Protein AF-A0A956AYY3-F1 (afdb_monomer_lite)

pLDDT: mean 85.85, std 12.51, range [37.94, 98.75]

Secondary structure (DSSP, 8-state):
-B---SSS---B-PPEESSGGGGGGG-TT-EEEESSSS-EEEEPPPSSGGGS-TTEEEETTEEEE--B-SSGGGS-TTEEEEEETTEEEEEE-PPPPSS--PPTTS-S-SSTTT--B--SB-PPEEEEEE-T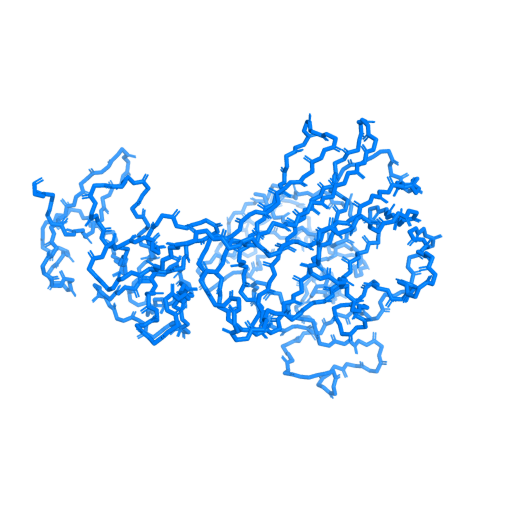T-EEEEEEEE-GGGTTPEEEEEEEE-TT-EEEEEEEETT--EEEEE--TT-SEEEEEESSPPSEEEEEEEEEEESSTTPPEEEEEEEEEE--S----TTT-GGGG-SS---EE-TTT--EE----TT-BPTT-B-SSGGGB-TT--EEE---STTTPPPEEE-B-SSGGGGGGSTT-EEEE-SS-EEEEPPP-

Foldseek 3Di:
DDPFALDPDDPPPWDWDPWQVVQVVVDPLWTWADPDPPTTTIAFFDDAQSSGYQQFTHDPRDTHGQDADPFQVVHDPQWTWDQDPSHTGTGGPDDADPWFAADPPQGPQQDQVSAAEDDQAFDKDFDTKAFSNGKGKHKYWDALVLAQWKKKKKKAWDFQWWKKKWKAFPVRDTAWIFGDRGDRMTITMHGRAHTHMMMMIIHTPDHPHPDIITMMITIHTHHPVAAADQPNQPQLPTVLRQRDADHVRSGGHADPLCQPQEAQGAHSWQRNHHPVFPTFARDPDPLPFGTGRWHWDPFQVRLPRHPQFGFADDVPTTITGHDRD

Radius of gyration: 21.76 Å; chains: 1; bounding box: 52×59×50 Å

Sequence (325 aa):
CYTGGAGGHDNVCTVQCQGDADCAGLGMGATCVPVTRRTAVCFPACQSDDDCSAFRTCRANTCELRGECAADGDCAPTERCESTQFGQYCVLDGDTPACGADPAPYTENDRRGDAPVVPTDGVEIAGLQTCDEDRDYFRFEVPAEAAAFTLEVAARFREGVDIDVYVYDATGALVAAATSPDQTTEVATARYIAPGAYTVFVDQFSSDRLEDTAYTLSVGLVDNDDACTAEGNQCGSTEPLRALCDAETGACRAIDGQGQVPLGGRCDSDNDCVPEAAVCWVFEGGAGGQNICTVPCQGEGDCAAVPGTVCTPFQGFAACLPPRN

Structure (mmCIF, N/CA/C/O backbone):
data_AF-A0A956AYY3-F1
#
_entry.id   AF-A0A956AYY3-F1
#
loop_
_atom_site.group_PDB
_atom_site.id
_atom_site.type_symbol
_atom_site.label_atom_id
_atom_site.label_alt_id
_atom_site.label_comp_id
_atom_site.label_asym_id
_atom_site.label_entity_id
_atom_site.label_seq_id
_atom_site.pdbx_PDB_ins_code
_atom_site.Cartn_x
_atom_site.Cartn_y
_atom_site.Cartn_z
_atom_site.occupancy
_atom_site.B_iso_or_equiv
_atom_site.auth_seq_id
_atom_site.auth_comp_id
_atom_site.auth_asym_id
_atom_site.auth_atom_id
_atom_site.pdbx_PDB_model_num
ATOM 1 N N . CYS A 1 1 ? -11.982 -13.793 -5.250 1.00 49.75 1 CYS A N 1
ATOM 2 C CA . CYS A 1 1 ? -11.163 -14.690 -6.084 1.00 49.75 1 CYS A CA 1
ATOM 3 C C . CYS A 1 1 ? -9.786 -14.749 -5.441 1.00 49.75 1 CYS A C 1
ATOM 5 O O . CYS A 1 1 ? -9.412 -13.785 -4.786 1.00 49.75 1 CYS A O 1
ATOM 7 N N . TYR A 1 2 ? -9.123 -15.898 -5.478 1.00 50.97 2 TYR A N 1
ATOM 8 C CA . TYR A 1 2 ? -7.803 -16.071 -4.887 1.00 50.97 2 TYR A CA 1
ATOM 9 C C . TYR A 1 2 ? -6.746 -15.562 -5.869 1.00 50.97 2 TYR A C 1
ATOM 11 O O . TYR A 1 2 ? -6.723 -16.021 -7.007 1.00 50.97 2 TYR A O 1
ATOM 19 N N . THR A 1 3 ? -5.901 -14.632 -5.428 1.00 50.91 3 THR A N 1
ATOM 20 C CA . THR A 1 3 ? -4.720 -14.158 -6.157 1.00 50.91 3 THR A CA 1
ATOM 21 C C . THR A 1 3 ? -3.603 -15.195 -6.002 1.00 50.91 3 THR A C 1
ATOM 23 O O . THR A 1 3 ? -2.844 -15.198 -5.029 1.00 50.91 3 THR A O 1
ATOM 26 N N . GLY A 1 4 ? -3.547 -16.156 -6.922 1.00 39.56 4 GLY A N 1
ATOM 27 C CA . GLY A 1 4 ? -2.487 -17.157 -6.960 1.00 39.56 4 GLY A CA 1
ATOM 28 C C . GLY A 1 4 ? -1.269 -16.649 -7.712 1.00 39.56 4 GLY A C 1
ATOM 29 O O . GLY A 1 4 ? -1.254 -16.707 -8.927 1.00 39.56 4 GLY A O 1
ATOM 30 N N . GLY A 1 5 ? -0.248 -16.210 -6.972 1.00 39.47 5 GLY A N 1
ATOM 31 C CA . GLY A 1 5 ? 1.127 -16.087 -7.470 1.00 39.47 5 GLY A CA 1
ATOM 32 C C . GLY A 1 5 ? 1.422 -14.880 -8.360 1.00 39.47 5 GLY A C 1
ATOM 33 O O . GLY A 1 5 ? 0.608 -14.443 -9.162 1.00 39.47 5 GLY A O 1
ATOM 34 N N . ALA A 1 6 ? 2.631 -14.347 -8.196 1.00 43.12 6 ALA A N 1
ATOM 35 C CA . ALA A 1 6 ? 3.178 -13.217 -8.941 1.00 43.12 6 ALA A CA 1
ATOM 36 C C . ALA A 1 6 ? 3.660 -13.635 -10.342 1.00 43.12 6 ALA A C 1
ATOM 38 O O . ALA A 1 6 ? 4.826 -13.491 -10.686 1.00 43.12 6 ALA A O 1
ATOM 39 N N . GLY A 1 7 ? 2.756 -14.239 -11.105 1.00 39.31 7 GLY A N 1
ATOM 40 C CA . GLY A 1 7 ? 3.029 -14.788 -12.424 1.00 39.31 7 GLY A CA 1
ATOM 41 C C . GLY A 1 7 ? 1.730 -15.117 -13.144 1.00 39.31 7 GLY A C 1
ATOM 42 O O . GLY A 1 7 ? 1.418 -16.280 -13.361 1.00 39.31 7 GLY A O 1
ATOM 43 N N . GLY A 1 8 ? 0.934 -14.092 -13.455 1.00 37.94 8 GLY A N 1
ATOM 44 C CA . GLY A 1 8 ? 0.041 -14.062 -14.622 1.00 37.94 8 GLY A CA 1
ATOM 45 C C . GLY A 1 8 ? -1.014 -15.162 -14.835 1.00 37.94 8 GLY A C 1
ATOM 46 O O . GLY A 1 8 ? -1.623 -15.184 -15.914 1.00 37.94 8 GLY A O 1
ATOM 47 N N . HIS A 1 9 ? -1.288 -16.049 -13.880 1.00 39.09 9 HIS A N 1
ATOM 48 C CA . HIS A 1 9 ? -2.278 -17.112 -14.049 1.00 39.09 9 HIS A CA 1
ATOM 49 C C . HIS A 1 9 ? -3.413 -16.992 -13.042 1.00 39.09 9 HIS A C 1
ATOM 51 O O . HIS A 1 9 ? -3.385 -17.551 -11.956 1.00 39.09 9 HIS A O 1
ATOM 57 N N . ASP A 1 10 ? -4.424 -16.256 -13.507 1.00 46.97 10 ASP A N 1
ATOM 58 C CA . ASP A 1 10 ? -5.809 -16.224 -13.069 1.00 46.97 10 ASP A CA 1
ATOM 59 C C . ASP A 1 10 ? -6.022 -16.049 -11.566 1.00 46.97 10 ASP A C 1
ATOM 61 O O . ASP A 1 10 ? -5.807 -16.936 -10.745 1.00 46.97 10 ASP A O 1
ATOM 65 N N . ASN A 1 11 ? -6.629 -14.919 -11.213 1.00 51.38 11 ASN A N 1
ATOM 66 C CA . ASN A 1 11 ? -7.445 -14.846 -10.015 1.00 51.38 11 ASN A CA 1
ATOM 67 C C . ASN A 1 11 ? -8.459 -15.997 -10.036 1.00 51.38 11 ASN A C 1
ATOM 69 O O . ASN A 1 11 ? -9.544 -15.871 -10.609 1.00 51.38 11 ASN A O 1
ATOM 73 N N . VAL A 1 12 ? -8.128 -17.133 -9.422 1.00 56.34 12 VAL A N 1
ATOM 74 C CA . VAL A 1 12 ? -9.007 -18.292 -9.436 1.00 56.34 12 VAL A CA 1
ATOM 75 C C . VAL A 1 12 ? -10.156 -17.946 -8.516 1.00 56.34 12 VAL A C 1
ATOM 77 O O . VAL A 1 12 ? -10.023 -17.842 -7.292 1.00 56.34 12 VAL A O 1
ATOM 80 N N . CYS A 1 13 ? -11.326 -17.719 -9.098 1.00 68.62 13 CYS A N 1
ATOM 81 C CA . CYS A 1 13 ? -12.544 -17.626 -8.321 1.00 68.62 13 CYS A CA 1
ATOM 82 C C . CYS A 1 13 ? -12.849 -19.021 -7.776 1.00 68.62 13 CYS A C 1
ATOM 84 O O . CYS A 1 13 ? -13.453 -19.865 -8.429 1.00 68.62 13 CYS A O 1
ATOM 86 N N . THR A 1 14 ? -12.339 -19.260 -6.576 1.00 80.81 14 THR A N 1
ATOM 87 C CA . THR A 1 14 ? -12.482 -20.508 -5.848 1.00 80.81 14 THR A CA 1
ATOM 88 C C . THR A 1 14 ? -13.606 -20.416 -4.816 1.00 80.81 14 THR A C 1
ATOM 90 O O . THR A 1 14 ? -14.109 -19.335 -4.499 1.00 80.81 14 THR A O 1
ATOM 93 N N . VAL A 1 15 ? -14.025 -21.572 -4.312 1.00 84.62 15 VAL A N 1
ATOM 94 C CA . VAL A 1 15 ? -15.036 -21.712 -3.271 1.00 84.62 15 VAL A CA 1
ATOM 95 C C . VAL A 1 15 ? -14.379 -21.725 -1.894 1.00 84.62 15 VAL A C 1
ATOM 97 O O . VAL A 1 15 ? -13.320 -22.322 -1.692 1.00 84.62 15 VAL A O 1
ATOM 100 N N . GLN A 1 16 ? -15.023 -21.061 -0.935 1.00 89.38 16 GLN A N 1
ATOM 101 C CA . GLN A 1 16 ? -14.692 -21.228 0.475 1.00 89.38 16 GLN A CA 1
ATOM 102 C C . GLN A 1 16 ? -15.013 -22.667 0.892 1.00 89.38 16 GLN A C 1
ATOM 104 O O . GLN A 1 16 ? -16.033 -23.219 0.479 1.00 89.38 16 GLN A O 1
ATOM 109 N N . CYS A 1 17 ? -14.161 -23.258 1.720 1.00 93.25 17 CYS A N 1
ATOM 110 C CA . CYS A 1 17 ? -14.288 -24.647 2.143 1.00 93.25 17 CYS A CA 1
ATOM 111 C C . CYS A 1 17 ? -14.077 -24.799 3.649 1.00 93.25 17 CYS A C 1
ATOM 113 O O . CYS A 1 17 ? -13.455 -23.959 4.303 1.00 93.25 17 CYS A O 1
ATOM 115 N N . GLN A 1 18 ? -14.617 -25.882 4.199 1.00 94.00 18 GLN A N 1
ATOM 116 C CA . GLN A 1 18 ? -14.345 -26.360 5.554 1.00 94.00 18 GLN A CA 1
ATOM 117 C C . GLN A 1 18 ? -13.511 -27.649 5.539 1.00 94.00 18 GLN A C 1
ATOM 119 O O . GLN A 1 18 ? -12.894 -27.989 6.548 1.00 94.00 18 GLN A O 1
ATOM 124 N N . GLY A 1 19 ? -13.463 -28.349 4.403 1.00 93.50 19 GLY A N 1
ATOM 125 C CA . GLY A 1 19 ? -12.550 -29.461 4.154 1.00 93.50 19 GLY A CA 1
ATOM 126 C C . GLY A 1 19 ? -12.503 -29.863 2.678 1.00 93.50 19 GLY A C 1
ATOM 127 O O . GLY A 1 19 ? -13.274 -29.365 1.862 1.00 93.50 19 GLY A O 1
ATOM 128 N N . ASP A 1 20 ? -11.607 -30.791 2.332 1.00 92.75 20 ASP A N 1
ATOM 129 C CA . ASP A 1 20 ? -11.319 -31.185 0.937 1.00 92.75 20 ASP A CA 1
ATOM 130 C C . ASP A 1 20 ? -12.547 -31.677 0.155 1.00 92.75 20 ASP A C 1
ATOM 132 O O . ASP A 1 20 ? -12.612 -31.549 -1.065 1.00 92.75 20 ASP A O 1
ATOM 136 N N . ALA A 1 21 ? -13.552 -32.225 0.846 1.00 93.81 21 ALA A N 1
ATOM 137 C CA . ALA A 1 21 ? -14.787 -32.684 0.213 1.00 93.81 21 ALA A CA 1
ATOM 138 C C . ALA A 1 21 ? -15.553 -31.545 -0.485 1.00 93.81 21 ALA A C 1
ATOM 140 O O . ALA A 1 21 ? -16.182 -31.781 -1.519 1.00 93.81 21 ALA A O 1
ATOM 141 N N . ASP A 1 22 ? -15.453 -30.319 0.034 1.00 95.31 22 ASP A N 1
ATOM 142 C CA . ASP A 1 22 ? -16.074 -29.132 -0.562 1.00 95.31 22 ASP A CA 1
ATOM 143 C C . ASP A 1 22 ? -15.394 -28.746 -1.890 1.00 95.31 22 ASP A C 1
ATOM 145 O O . ASP A 1 22 ? -15.984 -28.057 -2.723 1.00 95.31 22 ASP A O 1
ATOM 149 N N . CYS A 1 23 ? -14.172 -29.240 -2.122 1.00 93.44 23 CYS A N 1
ATOM 150 C CA . CYS A 1 23 ? -13.337 -28.920 -3.277 1.00 93.44 23 CYS A CA 1
ATOM 151 C C . CYS A 1 23 ? -13.496 -29.888 -4.451 1.00 93.44 23 CYS A C 1
ATOM 153 O O . CYS A 1 23 ? -12.955 -29.635 -5.526 1.00 93.44 23 CYS A O 1
ATOM 155 N N . ALA A 1 24 ? -14.280 -30.961 -4.301 1.00 91.06 24 ALA A N 1
ATOM 156 C CA . ALA A 1 24 ? -14.432 -31.999 -5.325 1.00 91.06 24 ALA A CA 1
ATOM 157 C C . ALA A 1 24 ? -14.906 -31.462 -6.693 1.00 91.06 24 ALA A C 1
ATOM 159 O O . ALA A 1 24 ? -14.624 -32.065 -7.729 1.00 91.06 24 ALA A O 1
ATOM 160 N N . GLY A 1 25 ? -15.607 -30.322 -6.709 1.00 88.62 25 GLY A N 1
ATOM 161 C CA . GLY A 1 25 ? -16.063 -29.656 -7.931 1.00 88.62 25 GLY A CA 1
ATOM 162 C C . GLY A 1 25 ? -14.954 -29.016 -8.775 1.00 88.62 25 GLY A C 1
ATOM 163 O O . GLY A 1 25 ? -15.190 -28.755 -9.951 1.00 88.62 25 GLY A O 1
ATOM 164 N N . LEU A 1 26 ? -13.760 -28.790 -8.214 1.00 85.31 26 LEU A N 1
ATOM 165 C CA . LEU A 1 26 ? -12.616 -28.198 -8.922 1.00 85.31 26 LEU A CA 1
ATOM 166 C C . LEU A 1 26 ? -11.707 -29.237 -9.599 1.00 85.31 26 LEU A C 1
ATOM 168 O O . LEU A 1 26 ? -10.748 -28.869 -10.269 1.00 85.31 26 LEU A O 1
ATOM 172 N N . GLY A 1 27 ? -12.016 -30.529 -9.460 1.00 87.75 27 GLY A N 1
ATOM 173 C CA . GLY A 1 27 ? -11.254 -31.624 -10.056 1.00 87.75 27 GLY A CA 1
ATOM 174 C C . GLY A 1 27 ? -10.661 -32.578 -9.021 1.00 87.75 27 GLY A C 1
ATOM 175 O O . GLY A 1 27 ? -10.674 -32.331 -7.816 1.00 87.75 27 GLY A O 1
ATOM 176 N N . MET A 1 28 ? -10.159 -33.722 -9.497 1.00 88.38 28 MET A N 1
ATOM 177 C CA . MET A 1 28 ? -9.511 -34.699 -8.619 1.00 88.38 28 MET A CA 1
ATOM 178 C C . MET A 1 28 ? -8.230 -34.116 -8.020 1.00 88.38 28 MET A C 1
ATOM 180 O O . MET A 1 28 ? -7.385 -33.608 -8.751 1.00 88.38 28 MET A O 1
ATOM 184 N N . GLY A 1 29 ? -8.080 -34.254 -6.702 1.00 86.88 29 GLY A N 1
ATOM 185 C CA . GLY A 1 29 ? -6.909 -33.772 -5.968 1.00 86.88 29 GLY A CA 1
ATOM 186 C C . GLY A 1 29 ? -6.994 -32.312 -5.527 1.00 86.88 29 GLY A C 1
ATOM 187 O O . GLY A 1 29 ? -6.033 -31.825 -4.947 1.00 86.88 29 GLY A O 1
ATOM 188 N N . ALA A 1 30 ? -8.119 -31.629 -5.761 1.00 91.38 30 ALA A N 1
ATOM 189 C CA . ALA A 1 30 ? -8.335 -30.317 -5.170 1.00 91.38 30 ALA A CA 1
ATOM 190 C C . ALA A 1 30 ? -8.440 -30.417 -3.637 1.00 91.38 30 ALA A C 1
ATOM 192 O O . ALA A 1 30 ? -9.118 -31.308 -3.118 1.00 91.38 30 ALA A O 1
ATOM 193 N N . THR A 1 31 ? -7.783 -29.506 -2.922 1.00 92.50 31 THR A N 1
ATOM 194 C CA . THR A 1 31 ? -7.673 -29.515 -1.454 1.00 92.50 31 THR A CA 1
ATOM 195 C C . THR A 1 31 ? -8.160 -28.210 -0.844 1.00 92.50 31 THR A C 1
ATOM 197 O O . THR A 1 31 ? -8.129 -27.152 -1.474 1.00 92.50 31 THR A O 1
ATOM 200 N N . CYS A 1 32 ? -8.645 -28.285 0.391 1.00 91.88 32 CYS A N 1
ATOM 201 C CA . CYS A 1 32 ? -9.089 -27.140 1.161 1.00 91.88 32 CYS A CA 1
ATOM 202 C C . CYS A 1 32 ? -7.921 -26.570 1.956 1.00 91.88 32 CYS A C 1
ATOM 204 O O . CYS A 1 32 ? -7.412 -27.197 2.885 1.00 91.88 32 CYS A O 1
ATOM 206 N N . VAL A 1 33 ? -7.503 -25.359 1.603 1.00 85.31 33 VAL A N 1
ATOM 207 C CA . VAL A 1 33 ? -6.288 -24.759 2.143 1.00 85.31 33 VAL A CA 1
ATOM 208 C C . VAL A 1 33 ? -6.638 -23.507 2.946 1.00 85.31 33 VAL A C 1
ATOM 210 O O . VAL A 1 33 ? -7.287 -22.601 2.413 1.00 85.31 33 VAL A O 1
ATOM 213 N N . PRO A 1 34 ? -6.199 -23.403 4.215 1.00 82.19 34 PRO A N 1
ATOM 214 C CA . PRO A 1 34 ? -6.365 -22.182 4.989 1.00 82.19 34 PRO A CA 1
ATOM 215 C C . PRO A 1 34 ? -5.552 -21.050 4.352 1.00 82.19 34 PRO A C 1
ATOM 217 O O . PRO A 1 34 ? -4.347 -21.182 4.118 1.00 82.19 34 PRO A O 1
ATOM 220 N N . VAL A 1 35 ? -6.230 -19.939 4.065 1.00 73.06 35 VAL A N 1
ATOM 221 C CA . VAL A 1 35 ? -5.623 -18.691 3.571 1.00 73.06 35 VAL A CA 1
ATOM 222 C C . VAL A 1 35 ? -5.572 -17.624 4.658 1.00 73.06 35 VAL A C 1
ATOM 224 O O . VAL A 1 35 ? -4.684 -16.784 4.648 1.00 73.06 35 VAL A O 1
ATOM 227 N N . THR A 1 36 ? -6.478 -17.687 5.634 1.00 70.94 36 THR A N 1
ATOM 228 C CA . THR A 1 36 ? -6.429 -16.890 6.864 1.00 70.94 36 THR A CA 1
ATOM 229 C C . THR A 1 36 ? -6.798 -17.771 8.057 1.00 70.94 36 THR A C 1
ATOM 231 O O . THR A 1 36 ? -7.198 -18.925 7.899 1.00 70.94 36 THR A O 1
ATOM 234 N N . ARG A 1 37 ? -6.741 -17.220 9.278 1.00 66.69 37 ARG A N 1
ATOM 235 C CA . ARG A 1 37 ? -7.175 -17.929 10.498 1.00 66.69 37 ARG A CA 1
ATOM 236 C C . ARG A 1 37 ? -8.637 -18.396 10.462 1.00 66.69 37 ARG A C 1
ATOM 238 O O . ARG A 1 37 ? -9.005 -19.265 11.245 1.00 66.69 37 ARG A O 1
ATOM 245 N N . ARG A 1 38 ? -9.482 -17.792 9.618 1.00 70.56 38 ARG A N 1
ATOM 246 C CA . ARG A 1 38 ? -10.934 -18.049 9.580 1.00 70.56 38 ARG A CA 1
ATOM 247 C C . ARG A 1 38 ? -11.462 -18.446 8.207 1.00 70.56 38 ARG A C 1
ATOM 249 O O . ARG A 1 38 ? -12.619 -18.849 8.101 1.00 70.56 38 ARG A O 1
ATOM 256 N N . THR A 1 39 ? -10.629 -18.358 7.178 1.00 78.56 39 THR A N 1
ATOM 257 C CA . THR A 1 39 ? -11.026 -18.627 5.803 1.00 78.56 39 THR A CA 1
ATOM 258 C C . THR A 1 39 ? -10.092 -19.662 5.208 1.00 78.56 39 THR A C 1
ATOM 260 O O . THR A 1 39 ? -8.873 -19.486 5.192 1.00 78.56 39 THR A O 1
ATOM 263 N N . ALA A 1 40 ? -10.682 -20.730 4.685 1.00 86.81 40 ALA A N 1
ATOM 264 C CA . ALA A 1 40 ? -10.017 -21.669 3.804 1.00 86.81 40 ALA A CA 1
ATOM 265 C C . ALA A 1 40 ? -10.714 -21.649 2.446 1.00 86.81 40 ALA A C 1
ATOM 267 O O . ALA A 1 40 ? -11.923 -21.413 2.363 1.00 86.81 40 ALA A O 1
ATOM 268 N N . VAL A 1 41 ? -9.943 -21.855 1.388 1.00 88.56 41 VAL A N 1
ATOM 269 C CA . VAL A 1 41 ? -10.451 -21.896 0.018 1.00 88.56 41 VAL A CA 1
ATOM 270 C C . VAL A 1 41 ? -9.905 -23.115 -0.704 1.00 88.56 41 VAL A C 1
ATOM 272 O O . VAL A 1 41 ? -8.869 -23.663 -0.324 1.00 88.56 41 VAL A O 1
ATOM 275 N N . CYS A 1 42 ? -10.618 -23.562 -1.728 1.00 90.25 42 CYS A N 1
ATOM 276 C CA . CYS A 1 42 ? -10.197 -24.721 -2.494 1.00 90.25 42 CYS A CA 1
ATOM 277 C C . CYS A 1 42 ? -9.072 -24.376 -3.475 1.00 90.25 42 CYS A C 1
ATOM 279 O O . CYS A 1 42 ? -9.137 -23.378 -4.190 1.00 90.25 42 CYS A O 1
ATOM 281 N N . PHE A 1 43 ? -8.065 -25.232 -3.558 1.00 86.69 43 PHE A N 1
ATOM 282 C CA . PHE A 1 43 ? -6.999 -25.141 -4.549 1.00 86.69 43 PHE A CA 1
ATOM 283 C C . PHE A 1 43 ? -7.064 -26.357 -5.463 1.00 86.69 43 PHE A C 1
ATOM 285 O O . PHE A 1 43 ? -7.265 -27.463 -4.956 1.00 86.69 43 PHE A O 1
ATOM 292 N N . PRO A 1 44 ? -6.909 -26.193 -6.786 1.00 88.56 44 PRO A N 1
ATOM 293 C CA . PRO A 1 44 ? -6.686 -27.331 -7.661 1.00 88.56 44 PRO A CA 1
ATOM 294 C C . PRO A 1 44 ? -5.376 -28.043 -7.295 1.00 88.56 44 PRO A C 1
ATOM 296 O O . PRO A 1 44 ? -4.494 -27.478 -6.649 1.00 88.56 44 PRO A O 1
ATOM 299 N N . ALA A 1 45 ? -5.263 -29.305 -7.707 1.00 89.25 45 ALA A N 1
ATOM 300 C CA . ALA A 1 45 ? -4.019 -30.049 -7.577 1.00 89.25 45 ALA A CA 1
ATOM 301 C C . ALA A 1 45 ? -2.908 -29.366 -8.392 1.00 89.25 45 ALA A C 1
ATOM 303 O O . ALA A 1 45 ? -3.110 -29.085 -9.573 1.00 89.25 45 ALA A O 1
ATOM 304 N N . CYS A 1 46 ? -1.746 -29.149 -7.781 1.00 88.38 46 CYS A N 1
ATOM 305 C CA . CYS A 1 46 ? -0.574 -28.598 -8.462 1.00 88.38 46 CYS A CA 1
ATOM 306 C C . CYS A 1 46 ? 0.266 -29.706 -9.119 1.00 88.38 46 CYS A C 1
ATOM 308 O O . CYS A 1 46 ? 0.225 -30.868 -8.706 1.00 88.38 46 CYS A O 1
ATOM 310 N N . GLN A 1 47 ? 1.047 -29.347 -10.131 1.00 87.44 47 GLN A N 1
ATOM 311 C CA . GLN A 1 47 ? 2.036 -30.184 -10.813 1.00 87.44 47 GLN A CA 1
ATOM 312 C C . GLN A 1 47 ? 3.452 -29.611 -10.672 1.00 87.44 47 GLN A C 1
ATOM 314 O O . GLN A 1 47 ? 4.402 -30.386 -10.541 1.00 87.44 47 GLN A O 1
ATOM 319 N N . SER A 1 48 ? 3.593 -28.285 -10.666 1.00 82.69 48 SER A N 1
ATOM 320 C CA . SER A 1 48 ? 4.828 -27.556 -10.362 1.00 82.69 48 SER A CA 1
ATOM 321 C C . SER A 1 48 ? 4.577 -26.436 -9.349 1.00 82.69 48 SER A C 1
ATOM 323 O O . SER A 1 48 ? 3.439 -26.148 -8.980 1.00 82.69 48 SER A O 1
ATOM 325 N N . ASP A 1 49 ? 5.656 -25.810 -8.874 1.00 76.94 49 ASP A N 1
ATOM 326 C CA . ASP A 1 49 ? 5.575 -24.628 -8.010 1.00 76.94 49 ASP A CA 1
ATOM 327 C C . ASP A 1 49 ? 4.876 -23.441 -8.694 1.00 76.94 49 ASP A C 1
ATOM 329 O O . ASP A 1 49 ? 4.304 -22.607 -7.998 1.00 76.94 49 ASP A O 1
ATOM 333 N N . ASP A 1 50 ? 4.856 -23.405 -10.030 1.00 73.94 50 ASP A N 1
ATOM 334 C CA . ASP A 1 50 ? 4.189 -22.359 -10.819 1.00 73.94 50 ASP A CA 1
ATOM 335 C C . ASP A 1 50 ? 2.658 -22.459 -10.741 1.00 73.94 50 ASP A C 1
ATOM 337 O O . ASP A 1 50 ? 1.956 -21.476 -10.954 1.00 73.94 50 ASP A O 1
ATOM 341 N N . ASP A 1 51 ? 2.127 -23.635 -10.388 1.00 75.88 51 ASP A N 1
ATOM 342 C CA . ASP A 1 51 ? 0.696 -23.823 -10.123 1.00 75.88 51 ASP A CA 1
ATOM 343 C C . ASP A 1 51 ? 0.287 -23.294 -8.731 1.00 75.88 51 ASP A C 1
ATOM 345 O O . ASP A 1 51 ? -0.890 -23.336 -8.356 1.00 75.88 51 ASP A O 1
ATOM 349 N N . CYS A 1 52 ? 1.255 -22.847 -7.928 1.00 75.62 52 CYS A N 1
ATOM 350 C CA . CYS A 1 52 ? 1.065 -22.354 -6.572 1.00 75.62 52 CYS A CA 1
ATOM 351 C C . CYS A 1 52 ? 1.330 -20.845 -6.477 1.00 75.62 52 CYS A C 1
ATOM 353 O O . CYS A 1 52 ? 1.924 -20.223 -7.351 1.00 75.62 52 CYS A O 1
ATOM 355 N N . SER A 1 53 ? 0.893 -20.217 -5.380 1.00 71.75 53 SER A N 1
ATOM 356 C CA . SER A 1 53 ? 1.292 -18.833 -5.112 1.00 71.75 53 SER A CA 1
ATOM 357 C C . SER A 1 53 ? 2.780 -18.726 -4.777 1.00 71.75 53 SER A C 1
ATOM 359 O O . SER A 1 53 ? 3.384 -19.696 -4.333 1.00 71.75 53 SER A O 1
ATOM 361 N N . ALA A 1 54 ? 3.360 -17.526 -4.888 1.00 67.75 54 ALA A N 1
ATOM 362 C CA . ALA A 1 54 ? 4.797 -17.285 -4.677 1.00 67.75 54 ALA A CA 1
ATOM 363 C C . ALA A 1 54 ? 5.347 -17.794 -3.320 1.00 67.75 54 ALA A C 1
ATOM 365 O O . ALA A 1 54 ? 6.512 -18.178 -3.208 1.00 67.75 54 ALA A O 1
ATOM 366 N N . PHE A 1 55 ? 4.488 -17.840 -2.299 1.00 71.81 55 PHE A N 1
ATOM 367 C CA . PHE A 1 55 ? 4.781 -18.298 -0.935 1.00 71.81 55 PHE A CA 1
ATOM 368 C C . PHE A 1 55 ? 4.422 -19.777 -0.686 1.00 71.81 55 PHE A C 1
ATOM 370 O O . PHE A 1 55 ? 4.454 -20.256 0.453 1.00 71.81 55 PHE A O 1
ATOM 377 N N . ARG A 1 56 ? 4.043 -20.517 -1.733 1.00 80.19 56 ARG A N 1
ATOM 378 C CA . ARG A 1 56 ? 3.698 -21.937 -1.680 1.00 80.19 56 ARG A CA 1
ATOM 379 C C . ARG A 1 56 ? 4.544 -22.745 -2.663 1.00 80.19 56 ARG A C 1
ATOM 381 O O . ARG A 1 56 ? 5.022 -22.239 -3.666 1.00 80.19 56 ARG A O 1
ATOM 388 N N . THR A 1 57 ? 4.738 -24.017 -2.346 1.00 83.50 57 THR A N 1
ATOM 389 C CA . THR A 1 57 ? 5.431 -24.995 -3.189 1.00 83.50 57 THR A CA 1
ATOM 390 C C . THR A 1 57 ? 4.529 -26.196 -3.400 1.00 83.50 57 THR A C 1
ATOM 392 O O . THR A 1 57 ? 3.766 -26.590 -2.509 1.00 83.50 57 THR A O 1
ATOM 395 N N . CYS A 1 58 ? 4.608 -26.781 -4.586 1.00 86.38 58 CYS A N 1
ATOM 396 C CA . CYS A 1 58 ? 3.861 -27.964 -4.918 1.00 86.38 58 CYS A CA 1
ATOM 397 C C . CYS A 1 58 ? 4.508 -29.201 -4.302 1.00 86.38 58 CYS A C 1
ATOM 399 O O . CYS A 1 58 ? 5.565 -29.675 -4.726 1.00 86.38 58 CYS A O 1
ATOM 401 N N . ARG A 1 59 ? 3.837 -29.781 -3.308 1.00 88.19 59 ARG A N 1
ATOM 402 C CA . ARG A 1 59 ? 4.268 -31.012 -2.644 1.00 88.19 59 ARG A CA 1
ATOM 403 C C . ARG A 1 59 ? 3.153 -32.036 -2.693 1.00 88.19 59 ARG A C 1
ATOM 405 O O . ARG A 1 59 ? 2.048 -31.801 -2.221 1.00 88.19 59 ARG A O 1
ATOM 412 N N . ALA A 1 60 ? 3.441 -33.182 -3.312 1.00 89.38 60 ALA A N 1
ATOM 413 C CA . ALA A 1 60 ? 2.474 -34.268 -3.495 1.00 89.38 60 ALA A CA 1
ATOM 414 C C . ALA A 1 60 ? 1.120 -33.794 -4.077 1.00 89.38 60 ALA A C 1
ATOM 416 O O . ALA A 1 60 ? 0.057 -34.242 -3.650 1.00 89.38 60 ALA A O 1
ATOM 417 N N . ASN A 1 61 ? 1.179 -32.902 -5.072 1.00 88.62 61 ASN A N 1
ATOM 418 C CA . ASN A 1 61 ? 0.036 -32.261 -5.729 1.00 88.62 61 ASN A CA 1
ATOM 419 C C . ASN A 1 61 ? -0.793 -31.309 -4.844 1.00 88.62 61 ASN A C 1
ATOM 421 O O . ASN A 1 61 ? -1.944 -31.028 -5.165 1.00 88.62 61 ASN A O 1
ATOM 425 N N . THR A 1 62 ? -0.232 -30.811 -3.739 1.00 86.38 62 THR A N 1
ATOM 426 C CA . THR A 1 62 ? -0.852 -29.796 -2.875 1.00 86.38 62 THR A CA 1
ATOM 427 C C . THR A 1 62 ? 0.064 -28.582 -2.738 1.00 86.38 62 THR A C 1
ATOM 429 O O . THR A 1 62 ? 1.264 -28.735 -2.517 1.00 86.38 62 THR A O 1
ATOM 432 N N . CYS A 1 63 ? -0.496 -27.374 -2.839 1.00 84.12 63 CYS A N 1
ATOM 433 C CA . CYS A 1 63 ? 0.245 -26.138 -2.587 1.00 84.12 63 CYS A CA 1
ATOM 434 C C . CYS A 1 63 ? 0.427 -25.908 -1.079 1.00 84.12 63 CYS A C 1
ATOM 436 O O . CYS A 1 63 ? -0.449 -25.367 -0.395 1.00 84.12 63 CYS A O 1
ATOM 438 N N . GLU A 1 64 ? 1.581 -26.302 -0.552 1.00 85.50 64 GLU A N 1
ATOM 439 C CA . GLU A 1 64 ? 1.972 -26.112 0.849 1.00 85.50 64 GLU A CA 1
ATOM 440 C C . GLU A 1 64 ? 2.723 -24.789 1.030 1.00 85.50 64 GLU A C 1
ATOM 442 O O . GLU A 1 64 ? 3.424 -24.360 0.122 1.00 85.50 64 GLU A O 1
ATOM 447 N N . LEU A 1 65 ? 2.606 -24.137 2.192 1.00 80.00 65 LEU A N 1
ATOM 448 C CA . LEU A 1 65 ? 3.413 -22.947 2.507 1.00 80.00 65 LEU A CA 1
ATOM 449 C C . LEU A 1 65 ? 4.907 -23.309 2.515 1.00 80.00 65 LEU A C 1
ATOM 451 O O . LEU A 1 65 ? 5.288 -24.302 3.136 1.00 80.00 65 LEU A O 1
ATOM 455 N N . ARG A 1 66 ? 5.753 -22.500 1.861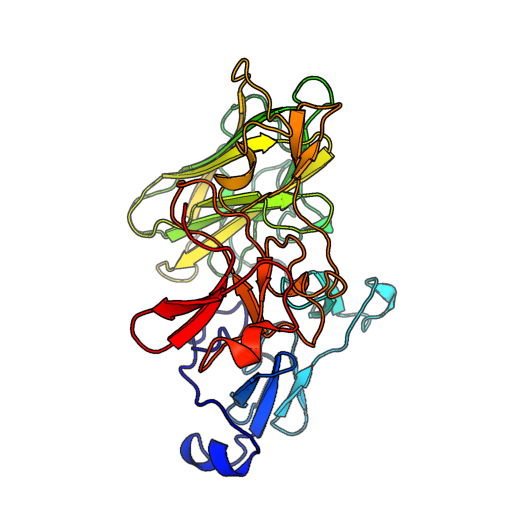 1.00 76.88 66 ARG A N 1
ATOM 456 C CA . ARG A 1 66 ? 7.215 -22.715 1.804 1.00 76.88 66 ARG A CA 1
ATOM 457 C C . ARG A 1 66 ? 7.906 -22.604 3.167 1.00 76.88 66 ARG A C 1
ATOM 459 O O . ARG A 1 66 ? 8.955 -23.204 3.367 1.00 76.88 66 ARG A O 1
ATOM 466 N N . GLY A 1 67 ? 7.258 -21.947 4.126 1.00 80.25 67 GLY A N 1
ATOM 467 C CA . GLY A 1 67 ? 7.718 -21.782 5.504 1.00 80.25 67 GLY A CA 1
ATOM 468 C C . GLY A 1 67 ? 7.616 -20.321 5.922 1.00 80.25 67 GLY A C 1
ATOM 469 O O . GLY A 1 67 ? 7.788 -19.433 5.091 1.00 80.25 67 GLY A O 1
ATOM 470 N N . GLU A 1 68 ? 7.285 -20.077 7.188 1.00 83.62 68 GLU A N 1
ATOM 471 C CA . GLU A 1 68 ? 7.421 -18.748 7.794 1.00 83.62 68 GLU A CA 1
ATOM 472 C C . GLU A 1 68 ? 8.906 -18.474 8.063 1.00 83.62 68 GLU A C 1
ATOM 474 O O . GLU A 1 68 ? 9.647 -19.390 8.426 1.00 83.62 68 GLU A O 1
ATOM 479 N N . CYS A 1 69 ? 9.336 -17.228 7.905 1.00 82.75 69 CYS A N 1
ATOM 480 C CA . CYS A 1 69 ? 10.719 -16.807 8.118 1.00 82.75 69 CYS A CA 1
ATOM 481 C C . CYS A 1 69 ? 10.761 -15.471 8.863 1.00 82.75 69 CYS A C 1
ATOM 483 O O . CYS A 1 69 ? 9.811 -14.698 8.802 1.00 82.75 69 CYS A O 1
ATOM 485 N N . ALA A 1 70 ? 11.856 -15.192 9.565 1.00 78.44 70 ALA A N 1
ATOM 486 C CA . ALA A 1 70 ? 12.147 -13.872 10.126 1.00 78.44 70 ALA A CA 1
ATOM 487 C C . ALA A 1 70 ? 13.299 -13.181 9.376 1.00 78.44 70 ALA A C 1
ATOM 489 O O . ALA A 1 70 ? 13.385 -11.953 9.361 1.00 78.44 70 ALA A O 1
ATOM 490 N N . ALA A 1 71 ? 14.189 -13.965 8.765 1.00 80.56 71 ALA A N 1
ATOM 491 C CA . ALA A 1 71 ? 15.282 -13.502 7.919 1.00 80.56 71 ALA A CA 1
ATOM 492 C C . ALA A 1 71 ? 15.605 -14.530 6.822 1.00 80.56 71 ALA A C 1
ATOM 494 O O . ALA A 1 71 ? 15.230 -15.695 6.926 1.00 80.56 71 ALA A O 1
ATOM 495 N N . ASP A 1 72 ? 16.370 -14.129 5.803 1.00 80.69 72 ASP A N 1
ATOM 496 C CA . ASP A 1 72 ? 16.757 -15.006 4.681 1.00 80.69 72 ASP A CA 1
ATOM 497 C C . ASP A 1 72 ? 17.471 -16.288 5.129 1.00 80.69 72 ASP A C 1
ATOM 499 O O . ASP A 1 72 ? 17.339 -17.336 4.508 1.00 80.69 72 ASP A O 1
ATOM 503 N N . GLY A 1 73 ? 18.190 -16.231 6.255 1.00 85.56 73 GLY A N 1
ATOM 504 C CA . GLY A 1 73 ? 18.862 -17.396 6.835 1.00 85.56 73 GLY A CA 1
ATOM 505 C C . GLY A 1 73 ? 17.920 -18.496 7.341 1.00 85.56 73 GLY A C 1
ATOM 506 O O . GLY A 1 73 ? 18.396 -19.601 7.607 1.00 85.56 73 GLY A O 1
ATOM 507 N N . ASP A 1 74 ? 16.621 -18.212 7.475 1.00 86.75 74 ASP A N 1
ATOM 508 C CA . AS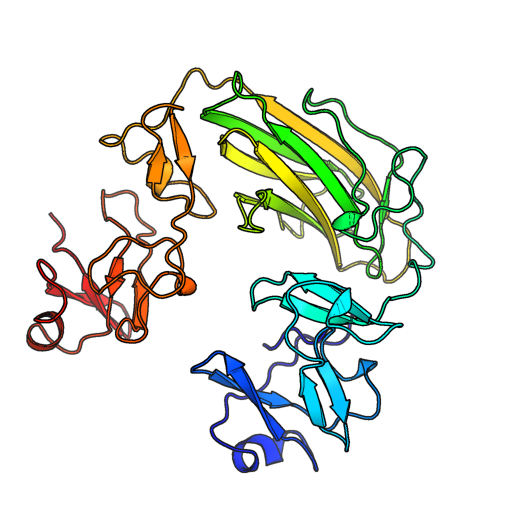P A 1 74 ? 15.594 -19.199 7.826 1.00 86.75 74 ASP A CA 1
ATOM 509 C C . ASP A 1 74 ? 15.101 -19.991 6.600 1.00 86.75 74 ASP A C 1
ATOM 511 O O . ASP A 1 74 ? 14.431 -21.015 6.757 1.00 86.75 74 ASP A O 1
ATOM 515 N N . CYS A 1 75 ? 15.443 -19.540 5.389 1.00 84.75 75 CYS A N 1
ATOM 516 C CA . CYS A 1 75 ? 14.995 -20.114 4.124 1.00 84.75 75 CYS A CA 1
ATOM 517 C C . CYS A 1 75 ? 16.021 -21.076 3.511 1.00 84.75 75 CYS A C 1
ATOM 519 O O . CYS A 1 75 ? 17.182 -21.154 3.931 1.00 84.75 75 CYS A O 1
ATOM 521 N N . ALA A 1 76 ? 15.592 -21.875 2.526 1.00 85.38 76 ALA A N 1
ATOM 522 C CA . ALA A 1 76 ? 16.529 -22.703 1.775 1.00 85.38 76 ALA A CA 1
ATOM 523 C C . ALA A 1 76 ? 17.551 -21.822 1.021 1.00 85.38 76 ALA A C 1
ATOM 525 O O . ALA A 1 76 ? 17.254 -20.679 0.710 1.00 85.38 76 ALA A O 1
ATOM 526 N N . PRO A 1 77 ? 18.739 -22.331 0.642 1.00 86.56 77 PRO A N 1
ATOM 527 C CA . PRO A 1 77 ? 19.761 -21.521 -0.039 1.00 86.56 77 PRO A CA 1
ATOM 528 C C . PRO A 1 77 ? 19.368 -20.919 -1.401 1.00 86.56 77 PRO A C 1
ATOM 530 O O . PRO A 1 77 ? 20.144 -20.151 -1.956 1.00 86.56 77 PRO A O 1
ATOM 533 N N . THR A 1 78 ? 18.237 -21.337 -1.970 1.00 81.50 78 THR A N 1
ATOM 534 C CA . THR A 1 78 ? 17.650 -20.816 -3.219 1.00 81.50 78 THR A CA 1
ATOM 535 C C . THR A 1 78 ? 16.375 -20.019 -2.949 1.00 81.50 78 THR A C 1
ATOM 537 O O . THR A 1 78 ? 15.558 -19.827 -3.846 1.00 81.50 78 THR A O 1
ATOM 540 N N . GLU A 1 79 ? 16.135 -19.677 -1.691 1.00 85.44 79 GLU A N 1
ATOM 541 C CA . GLU A 1 79 ? 14.964 -18.971 -1.212 1.00 85.44 79 GLU A CA 1
ATOM 542 C C . GLU A 1 79 ? 15.407 -17.805 -0.323 1.00 85.44 79 GLU A C 1
ATOM 544 O O . GLU A 1 79 ? 16.469 -17.837 0.301 1.00 85.44 79 GLU A O 1
ATOM 549 N N . ARG A 1 80 ? 14.543 -16.804 -0.208 1.00 83.25 80 ARG A N 1
ATOM 550 C CA . ARG A 1 80 ? 14.721 -15.644 0.667 1.00 83.25 80 ARG A CA 1
ATOM 551 C C . ARG A 1 80 ? 13.451 -15.360 1.447 1.00 83.25 80 ARG A C 1
ATOM 553 O O . ARG A 1 80 ? 12.375 -15.828 1.077 1.00 83.25 80 ARG A O 1
ATOM 560 N N . CYS A 1 81 ? 13.566 -14.565 2.498 1.00 82.94 81 CYS A N 1
ATOM 561 C CA . CYS A 1 81 ? 12.439 -14.181 3.323 1.00 82.94 81 CYS A CA 1
ATOM 562 C C . CYS A 1 81 ? 11.765 -12.915 2.780 1.00 82.94 81 CYS A C 1
ATOM 564 O O . CYS A 1 81 ? 12.317 -11.819 2.867 1.00 82.94 81 CYS A O 1
ATOM 566 N N . GLU A 1 82 ? 10.552 -13.039 2.239 1.00 80.38 82 GLU A N 1
ATOM 567 C CA . GLU A 1 82 ? 9.787 -11.907 1.704 1.00 80.38 82 GLU A CA 1
ATOM 568 C C . GLU A 1 82 ? 8.648 -11.526 2.653 1.00 80.38 82 GLU A C 1
ATOM 570 O O . GLU A 1 82 ? 7.864 -12.373 3.090 1.00 80.38 82 GLU A O 1
ATOM 575 N N . SER A 1 83 ? 8.560 -10.234 2.987 1.00 71.31 83 SER A N 1
ATOM 576 C CA . SER A 1 83 ? 7.457 -9.696 3.784 1.00 71.31 83 SER A CA 1
ATOM 577 C C . SER A 1 83 ? 6.265 -9.404 2.885 1.00 71.31 83 SER A C 1
ATOM 579 O O . SER A 1 83 ? 6.360 -8.609 1.952 1.00 71.31 83 SER A O 1
ATOM 581 N N . THR A 1 84 ? 5.140 -10.035 3.189 1.00 67.69 84 THR A N 1
ATOM 582 C CA . THR A 1 84 ? 3.862 -9.842 2.505 1.00 67.69 84 THR A CA 1
ATOM 583 C C . THR A 1 84 ? 2.828 -9.308 3.492 1.00 67.69 84 THR A C 1
ATOM 585 O O . THR A 1 84 ? 2.994 -9.420 4.707 1.00 67.69 84 THR A O 1
ATOM 588 N N . GLN A 1 85 ? 1.690 -8.828 2.989 1.00 58.16 85 GLN A N 1
ATOM 589 C CA . GLN A 1 85 ? 0.542 -8.467 3.835 1.00 58.16 85 GLN A CA 1
ATOM 590 C C . GLN A 1 85 ? 0.010 -9.626 4.706 1.00 58.16 85 GLN A C 1
ATOM 592 O O . GLN A 1 85 ? -0.741 -9.399 5.651 1.00 58.16 85 GLN A O 1
ATOM 597 N N . PHE A 1 86 ? 0.382 -10.873 4.396 1.00 62.28 86 PHE A N 1
ATOM 598 C CA . PHE A 1 86 ? -0.038 -12.063 5.138 1.00 62.28 86 PHE A CA 1
ATOM 599 C C . PHE A 1 86 ? 1.016 -12.560 6.138 1.00 62.28 86 PHE A C 1
ATOM 601 O O . PHE A 1 86 ? 0.750 -13.519 6.859 1.00 62.28 86 PHE A O 1
ATOM 608 N N . GLY A 1 87 ? 2.190 -11.926 6.196 1.00 68.62 87 GLY A N 1
ATOM 609 C CA . GLY A 1 87 ? 3.333 -12.359 6.999 1.00 68.62 87 GLY A CA 1
ATOM 610 C C . GLY A 1 87 ? 4.609 -12.509 6.171 1.00 68.62 87 GLY A C 1
ATOM 611 O O . GLY A 1 87 ? 4.638 -12.197 4.979 1.00 68.62 87 GLY A O 1
ATOM 612 N N . GLN A 1 88 ? 5.668 -12.984 6.821 1.00 78.00 88 GLN A N 1
ATOM 613 C CA . GLN A 1 88 ? 6.971 -13.220 6.205 1.00 78.00 88 GLN A CA 1
ATOM 614 C C . GLN A 1 88 ? 7.120 -14.692 5.812 1.00 78.00 88 GLN A C 1
ATOM 616 O O . GLN A 1 88 ? 6.977 -15.579 6.658 1.00 78.00 88 GLN A O 1
ATOM 621 N N . TYR A 1 89 ? 7.402 -14.951 4.535 1.00 83.31 89 TYR A N 1
ATOM 622 C CA . TYR A 1 89 ? 7.493 -16.306 3.989 1.00 83.31 89 TYR A CA 1
ATOM 623 C C . TYR A 1 89 ? 8.727 -16.498 3.118 1.00 83.31 89 TYR A C 1
ATOM 625 O O . TYR A 1 89 ? 9.165 -15.574 2.433 1.00 83.31 89 TYR A O 1
ATOM 63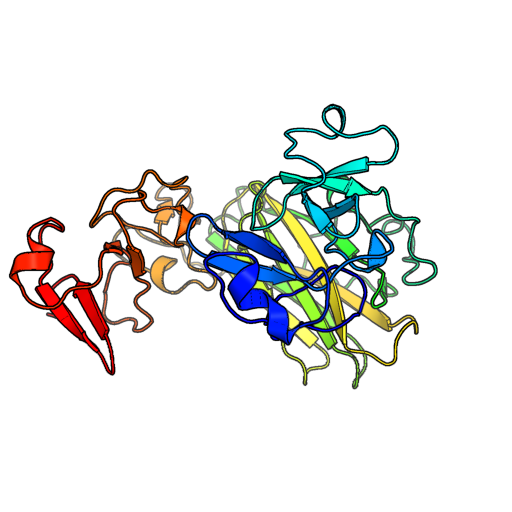3 N N . CYS A 1 90 ? 9.242 -17.726 3.100 1.00 84.00 90 CYS A N 1
ATOM 634 C CA . CYS A 1 90 ? 10.281 -18.100 2.154 1.00 84.00 90 CYS A CA 1
ATOM 635 C C . CYS A 1 90 ? 9.715 -18.126 0.730 1.00 84.00 90 CYS A C 1
ATOM 637 O O . CYS A 1 90 ? 8.721 -18.799 0.448 1.00 84.00 90 CYS A O 1
ATOM 639 N N . VAL A 1 91 ? 10.352 -17.398 -0.175 1.00 80.56 91 VAL A N 1
ATOM 640 C CA . VAL A 1 91 ? 10.042 -17.373 -1.608 1.00 80.56 91 VAL A CA 1
ATOM 641 C C . VAL A 1 91 ? 11.282 -17.792 -2.376 1.00 80.56 91 VAL A C 1
ATOM 643 O O . VAL A 1 91 ? 12.389 -17.532 -1.918 1.00 80.56 91 VAL A O 1
ATOM 646 N N . LEU A 1 92 ? 11.120 -18.427 -3.538 1.00 77.88 92 LEU A N 1
ATOM 647 C CA . LEU A 1 92 ? 12.270 -18.700 -4.397 1.00 77.88 92 LEU A CA 1
ATOM 648 C C . LEU A 1 92 ? 12.965 -17.391 -4.778 1.00 77.88 92 LEU A C 1
ATOM 650 O O . LEU A 1 92 ? 12.319 -16.374 -5.059 1.00 77.88 92 LEU A O 1
ATOM 654 N N . ASP A 1 93 ? 14.288 -17.446 -4.832 1.00 75.12 93 ASP A N 1
ATOM 655 C CA . ASP A 1 93 ? 15.069 -16.491 -5.596 1.00 75.12 93 ASP A CA 1
ATOM 656 C C . ASP A 1 93 ? 14.703 -16.654 -7.063 1.00 75.12 93 ASP A C 1
ATOM 658 O O . ASP A 1 93 ? 15.168 -17.566 -7.743 1.00 75.12 93 ASP A O 1
ATOM 662 N N . GLY A 1 94 ? 13.767 -15.808 -7.502 1.00 65.75 94 GLY A N 1
ATOM 663 C CA . GLY A 1 94 ? 13.448 -15.662 -8.907 1.00 65.75 94 GLY A CA 1
ATOM 664 C C . GLY A 1 94 ? 14.698 -15.212 -9.644 1.00 65.75 94 GLY A C 1
ATOM 665 O O . GLY A 1 94 ? 15.505 -14.438 -9.112 1.00 65.75 94 GLY A O 1
ATOM 666 N N . ASP A 1 95 ? 14.857 -15.722 -10.860 1.00 66.06 95 ASP A N 1
ATOM 667 C CA . ASP A 1 95 ? 15.778 -15.118 -11.808 1.00 66.06 95 ASP A CA 1
ATOM 668 C C . ASP A 1 95 ? 15.382 -13.643 -11.981 1.00 66.06 95 ASP A C 1
ATOM 670 O O . ASP A 1 95 ? 14.192 -13.321 -11.986 1.00 66.06 95 ASP A O 1
ATOM 674 N N . THR A 1 96 ? 16.373 -12.752 -12.094 1.00 71.19 96 THR A N 1
ATOM 675 C CA . THR A 1 96 ? 16.138 -11.370 -12.536 1.00 71.19 96 THR A CA 1
ATOM 676 C C . THR A 1 96 ? 15.277 -11.418 -13.800 1.00 71.19 96 THR A C 1
ATOM 678 O O . THR A 1 96 ? 15.641 -12.167 -14.722 1.00 71.19 96 THR A O 1
ATOM 681 N N . PRO A 1 97 ? 14.150 -10.688 -13.843 1.00 76.69 97 PRO A N 1
ATOM 682 C CA . PRO A 1 97 ? 13.267 -10.662 -14.997 1.00 76.69 97 PRO A CA 1
ATOM 683 C C . PRO A 1 97 ? 14.058 -10.412 -16.283 1.00 76.69 97 PRO A C 1
ATOM 685 O O . PRO A 1 97 ? 15.050 -9.684 -16.318 1.00 76.69 97 PRO A O 1
ATOM 688 N N . ALA A 1 98 ? 13.648 -11.059 -17.375 1.00 80.69 98 ALA A N 1
ATOM 689 C CA . ALA A 1 98 ? 14.316 -10.879 -18.667 1.00 80.69 98 ALA A CA 1
ATOM 690 C C . ALA A 1 98 ? 13.981 -9.526 -19.336 1.00 80.69 98 ALA A C 1
ATOM 692 O O . ALA A 1 98 ? 14.564 -9.201 -20.375 1.00 80.69 98 ALA A O 1
ATOM 693 N N . CYS A 1 99 ? 13.035 -8.789 -18.758 1.00 86.44 99 CYS A N 1
ATOM 694 C CA . CYS A 1 99 ? 12.523 -7.479 -19.150 1.00 86.44 99 CYS A CA 1
ATOM 695 C C . CYS A 1 99 ? 12.718 -6.475 -18.000 1.00 86.44 99 CYS A C 1
ATOM 697 O O . CYS A 1 99 ? 13.278 -6.843 -16.972 1.00 86.44 99 CYS A O 1
ATOM 699 N N . GLY A 1 100 ? 12.323 -5.214 -18.193 1.00 87.94 100 GLY A N 1
ATOM 700 C CA . GLY A 1 100 ? 12.336 -4.220 -17.112 1.00 87.94 100 GLY A CA 1
ATOM 701 C C . GLY A 1 100 ? 13.724 -3.681 -16.743 1.00 87.94 100 GLY A C 1
ATOM 702 O O . GLY A 1 100 ? 13.976 -3.175 -15.661 1.00 87.94 100 GLY A O 1
ATOM 703 N N . ALA A 1 101 ? 14.694 -3.779 -17.656 1.00 91.69 101 ALA A N 1
ATOM 704 C CA . ALA A 1 101 ? 16.059 -3.362 -17.347 1.00 91.69 101 ALA A CA 1
ATOM 705 C C . ALA A 1 101 ? 16.187 -1.833 -17.187 1.00 91.69 101 ALA A C 1
ATOM 707 O O . ALA A 1 101 ? 16.202 -1.080 -18.168 1.00 91.69 101 ALA A O 1
ATOM 708 N N . ASP A 1 102 ? 16.396 -1.400 -15.949 1.00 93.75 102 ASP A N 1
ATOM 709 C CA . ASP A 1 102 ? 16.544 0.004 -15.591 1.00 93.75 102 ASP A CA 1
ATOM 710 C C . ASP A 1 102 ? 17.926 0.620 -15.889 1.00 93.75 102 ASP A C 1
ATOM 712 O O . ASP A 1 102 ? 18.958 -0.061 -15.938 1.00 93.75 102 ASP A O 1
ATOM 716 N N . PRO A 1 103 ? 18.008 1.954 -16.072 1.00 93.69 103 PRO A N 1
ATOM 717 C CA . PRO A 1 103 ? 19.273 2.660 -16.201 1.00 93.69 103 PRO A CA 1
ATOM 718 C C . PRO A 1 103 ? 19.969 2.819 -14.844 1.00 93.69 103 PRO A C 1
ATOM 720 O O . PRO A 1 103 ? 19.349 3.109 -13.824 1.00 93.69 103 PRO A O 1
ATOM 723 N N . ALA A 1 104 ? 21.304 2.757 -14.829 1.00 93.75 104 ALA A N 1
ATOM 724 C CA . ALA A 1 104 ? 22.072 3.092 -13.629 1.00 93.75 104 ALA A CA 1
ATOM 725 C C . ALA A 1 104 ? 21.760 4.535 -13.154 1.00 93.75 104 ALA A C 1
ATOM 727 O O . ALA A 1 104 ? 21.700 5.445 -13.989 1.00 93.75 104 ALA A O 1
ATOM 728 N N . PRO A 1 105 ? 21.634 4.785 -11.836 1.00 94.62 105 PRO A N 1
ATOM 729 C CA . PRO A 1 105 ? 21.938 3.883 -10.719 1.00 94.62 105 PRO A CA 1
ATOM 730 C C . PRO A 1 105 ? 20.761 3.005 -10.251 1.00 94.62 105 PRO A C 1
ATOM 732 O O . PRO A 1 105 ? 20.853 2.448 -9.163 1.00 94.62 105 PRO A O 1
ATOM 735 N N . TYR A 1 106 ? 19.675 2.913 -11.021 1.00 95.31 106 TYR A N 1
ATOM 736 C CA . TYR A 1 106 ? 18.440 2.220 -10.637 1.00 95.31 106 TYR A CA 1
ATOM 737 C C . TYR A 1 106 ? 18.382 0.751 -11.071 1.00 95.31 106 TYR A C 1
ATOM 739 O O . TYR A 1 106 ? 17.392 0.085 -10.835 1.00 95.31 106 TYR A O 1
ATOM 747 N N . THR A 1 107 ? 19.463 0.241 -11.658 1.00 87.62 107 THR A N 1
ATOM 748 C CA . THR A 1 107 ? 19.644 -1.185 -11.954 1.00 87.62 107 THR A CA 1
ATOM 749 C C . THR A 1 107 ? 19.560 -2.032 -10.681 1.00 87.62 107 THR A C 1
ATOM 751 O O . THR A 1 107 ? 20.154 -1.628 -9.680 1.00 87.62 107 THR A O 1
ATOM 754 N N . GLU A 1 108 ? 18.987 -3.236 -10.769 1.00 85.62 108 GLU A N 1
ATOM 755 C CA . GLU A 1 108 ? 18.858 -4.206 -9.659 1.00 85.62 108 GLU A CA 1
ATOM 756 C C . GLU A 1 108 ? 17.862 -3.751 -8.576 1.00 85.62 108 GLU A C 1
ATOM 758 O O . GLU A 1 108 ? 18.168 -3.717 -7.385 1.00 85.62 108 GLU A O 1
ATOM 763 N N . ASN A 1 109 ? 16.657 -3.387 -9.002 1.00 92.69 109 ASN A N 1
ATOM 764 C CA . ASN A 1 109 ? 15.557 -2.905 -8.173 1.00 92.69 109 ASN A CA 1
ATOM 765 C C . ASN A 1 109 ? 14.402 -3.909 -8.050 1.00 92.69 109 ASN A C 1
ATOM 767 O O . ASN A 1 109 ? 13.460 -3.623 -7.322 1.00 92.69 109 ASN A O 1
ATOM 771 N N . ASP A 1 110 ? 14.522 -5.115 -8.610 1.00 89.06 110 ASP A N 1
ATOM 772 C CA . ASP A 1 110 ? 13.504 -6.183 -8.586 1.00 89.06 110 ASP A CA 1
ATOM 773 C C . ASP A 1 110 ? 13.201 -6.720 -7.165 1.00 89.06 110 ASP A C 1
ATOM 775 O O . ASP A 1 110 ? 12.385 -7.625 -6.952 1.00 89.06 110 ASP A O 1
ATOM 779 N N . ARG A 1 111 ? 13.933 -6.226 -6.153 1.00 85.06 111 ARG A N 1
ATOM 780 C CA . ARG A 1 111 ? 13.843 -6.651 -4.754 1.00 85.06 111 ARG A CA 1
ATOM 781 C C . ARG A 1 111 ? 13.802 -5.466 -3.805 1.00 85.06 111 ARG A C 1
ATOM 783 O O . ARG A 1 111 ? 14.656 -4.584 -3.827 1.00 85.06 111 ARG A O 1
ATOM 790 N N . ARG A 1 112 ? 12.910 -5.550 -2.814 1.00 85.38 112 ARG A N 1
ATOM 791 C CA . ARG A 1 112 ? 12.791 -4.543 -1.746 1.00 85.38 112 ARG A CA 1
ATOM 792 C C . ARG A 1 112 ? 14.104 -4.265 -1.003 1.00 85.38 112 ARG A C 1
ATOM 794 O O . ARG A 1 112 ? 14.347 -3.126 -0.614 1.00 85.38 112 ARG A O 1
ATOM 801 N N . GLY A 1 113 ? 14.922 -5.293 -0.766 1.00 84.69 113 GLY A N 1
ATOM 802 C CA . GLY A 1 113 ? 16.208 -5.161 -0.067 1.00 84.69 113 GLY A CA 1
ATOM 803 C C . GLY A 1 113 ? 17.289 -4.446 -0.884 1.00 84.69 113 GLY A C 1
ATOM 804 O O . GLY A 1 113 ? 18.157 -3.798 -0.298 1.00 84.69 113 GLY A O 1
ATOM 805 N N . ASP A 1 114 ? 17.184 -4.515 -2.211 1.00 89.69 114 ASP A N 1
ATOM 806 C CA . ASP A 1 114 ? 18.142 -3.946 -3.162 1.00 89.69 114 ASP A CA 1
ATOM 807 C C . ASP A 1 114 ? 17.692 -2.563 -3.678 1.00 89.69 114 ASP A C 1
ATOM 809 O O . ASP A 1 114 ? 18.440 -1.879 -4.371 1.00 89.69 114 ASP A O 1
ATOM 813 N N . ALA A 1 115 ? 16.513 -2.100 -3.240 1.00 94.50 115 ALA A N 1
ATOM 814 C CA . ALA A 1 115 ? 15.881 -0.860 -3.671 1.00 94.50 115 ALA A CA 1
ATOM 815 C C . ALA A 1 115 ? 16.854 0.347 -3.712 1.00 94.50 115 ALA A C 1
ATOM 817 O O . ALA A 1 115 ? 17.357 0.788 -2.657 1.00 94.50 115 ALA A O 1
ATOM 818 N N . PRO A 1 116 ? 17.116 0.935 -4.896 1.00 97.12 116 PRO A N 1
ATOM 819 C CA . PRO A 1 116 ? 17.934 2.132 -5.030 1.00 97.12 116 PRO A CA 1
ATOM 820 C C . PRO A 1 116 ? 17.293 3.347 -4.351 1.00 97.12 116 PRO A C 1
ATOM 822 O O . PRO A 1 116 ? 16.072 3.475 -4.232 1.00 97.12 116 PRO A O 1
ATOM 825 N N . VAL A 1 117 ? 18.143 4.269 -3.887 1.00 97.50 117 VAL A N 1
ATOM 826 C CA . VAL A 1 117 ? 17.689 5.510 -3.244 1.00 97.50 117 VAL A CA 1
ATOM 827 C C . VAL A 1 117 ? 17.228 6.510 -4.303 1.00 97.50 117 VAL A C 1
ATOM 829 O O . VAL A 1 117 ? 17.989 6.830 -5.218 1.00 97.50 117 VAL A O 1
ATOM 832 N N . VAL A 1 118 ? 16.027 7.060 -4.132 1.00 97.88 118 VAL A N 1
ATOM 833 C CA . VAL A 1 118 ? 15.478 8.138 -4.968 1.00 97.88 118 VAL A CA 1
ATOM 834 C C . VAL A 1 118 ? 15.395 9.456 -4.188 1.00 97.88 118 VAL A C 1
ATOM 836 O O . VAL A 1 118 ? 15.166 9.440 -2.974 1.00 97.88 118 VAL A O 1
ATOM 839 N N . PRO A 1 119 ? 15.621 10.611 -4.843 1.00 97.50 119 PRO A N 1
ATOM 840 C CA . PRO A 1 119 ? 15.469 11.913 -4.203 1.00 97.50 119 PRO A CA 1
ATOM 841 C C . PRO A 1 119 ? 13.991 12.238 -3.950 1.00 97.50 119 PRO A C 1
ATOM 843 O O . PRO A 1 119 ? 13.114 11.804 -4.690 1.00 97.50 119 PRO A O 1
ATOM 846 N N . THR A 1 120 ? 13.725 13.040 -2.918 1.00 98.12 120 THR A N 1
ATOM 847 C CA . THR A 1 120 ? 12.376 13.497 -2.535 1.00 98.12 120 THR A CA 1
ATOM 848 C C . THR A 1 120 ? 12.085 14.938 -2.983 1.00 98.12 120 THR A C 1
ATOM 850 O O . THR A 1 120 ? 11.297 15.648 -2.356 1.00 98.12 120 THR A O 1
ATOM 853 N N . ASP A 1 121 ? 12.786 15.415 -4.013 1.00 97.44 121 ASP A N 1
ATOM 854 C CA . ASP A 1 121 ? 12.727 16.793 -4.521 1.00 97.44 121 ASP A CA 1
ATOM 855 C C . ASP A 1 121 ? 11.680 16.994 -5.631 1.00 97.44 121 ASP A C 1
ATOM 857 O O . ASP A 1 121 ? 11.559 18.091 -6.182 1.00 97.44 121 ASP A O 1
ATOM 861 N N . GLY A 1 122 ? 10.912 15.950 -5.953 1.00 97.19 122 GLY A N 1
ATOM 862 C CA . GLY A 1 122 ? 9.893 15.946 -6.998 1.00 97.19 122 GLY A CA 1
ATOM 863 C C . GLY A 1 122 ? 10.452 15.889 -8.421 1.00 97.19 122 GLY A C 1
ATOM 864 O O . GLY A 1 122 ? 9.679 16.001 -9.373 1.00 97.19 122 GLY A O 1
ATOM 865 N N . VAL A 1 123 ? 11.768 15.733 -8.602 1.00 97.50 123 VAL A N 1
ATOM 866 C CA . VAL A 1 123 ? 12.371 15.621 -9.934 1.00 97.50 123 VAL A CA 1
ATOM 867 C C . VAL A 1 123 ? 12.058 14.250 -10.530 1.00 97.50 123 VAL A C 1
ATOM 869 O O . VAL A 1 123 ? 12.249 13.219 -9.892 1.00 97.50 123 VAL A O 1
ATOM 872 N N . GLU A 1 124 ? 11.585 14.247 -11.777 1.00 97.62 124 GLU A N 1
ATOM 873 C CA . GLU A 1 124 ? 11.296 13.012 -12.505 1.00 97.62 124 GLU A CA 1
ATOM 874 C C . GLU A 1 124 ? 12.584 12.258 -12.857 1.00 97.62 124 GLU A C 1
ATOM 876 O O . GLU A 1 124 ? 13.496 12.781 -13.507 1.00 97.62 124 GLU A O 1
ATOM 881 N N . ILE A 1 125 ? 12.615 10.992 -12.465 1.00 97.94 125 ILE A N 1
ATOM 882 C CA . ILE A 1 125 ? 13.554 9.977 -12.915 1.00 97.94 125 ILE A CA 1
ATOM 883 C C . ILE A 1 125 ? 12.990 9.400 -14.206 1.00 97.94 125 ILE A C 1
ATOM 885 O O . ILE A 1 125 ? 11.865 8.906 -14.230 1.00 97.94 125 ILE A O 1
ATOM 889 N N . ALA A 1 126 ? 13.755 9.488 -15.288 1.00 96.88 126 ALA A N 1
ATOM 890 C CA . ALA A 1 126 ? 13.318 9.059 -16.609 1.00 96.88 126 ALA A CA 1
ATOM 891 C C . ALA A 1 126 ? 14.084 7.831 -17.098 1.00 96.88 126 ALA A C 1
ATOM 893 O O . ALA A 1 126 ? 15.230 7.601 -16.712 1.00 96.88 126 ALA A O 1
ATOM 894 N N . GLY A 1 127 ? 13.470 7.116 -18.041 1.00 94.81 127 GLY A N 1
ATOM 895 C CA . GLY A 1 127 ? 14.083 5.973 -18.711 1.00 94.81 127 GLY A CA 1
ATOM 896 C C . GLY A 1 127 ? 13.939 4.659 -17.953 1.00 94.81 127 GLY A C 1
ATOM 897 O O . GLY A 1 127 ? 14.536 3.687 -18.405 1.00 94.81 127 GLY A O 1
ATOM 898 N N . LEU A 1 128 ? 13.154 4.639 -16.872 1.00 97.50 128 LEU A N 1
ATOM 899 C CA . LEU A 1 128 ? 12.834 3.418 -16.143 1.00 97.50 128 LEU A CA 1
ATOM 900 C C . LEU A 1 128 ? 12.011 2.478 -17.033 1.00 97.50 128 LEU A C 1
ATOM 902 O O . LEU A 1 128 ? 11.271 2.959 -17.903 1.00 97.50 128 LEU A O 1
ATOM 906 N N . GLN A 1 129 ? 12.176 1.174 -16.865 1.00 94.88 129 GLN A N 1
ATOM 907 C CA . GLN A 1 129 ? 11.466 0.126 -17.596 1.00 94.88 129 GLN A CA 1
ATOM 908 C C . GLN A 1 129 ? 10.852 -0.847 -16.599 1.00 94.88 129 GLN A C 1
ATOM 910 O O . GLN A 1 129 ? 11.469 -1.127 -15.593 1.00 94.88 129 GLN A O 1
ATOM 915 N N . THR A 1 130 ? 9.680 -1.386 -16.916 1.00 92.12 130 THR A N 1
ATOM 916 C CA . THR A 1 130 ? 9.047 -2.447 -16.125 1.00 92.12 130 THR A CA 1
ATOM 917 C C . THR A 1 130 ? 8.320 -3.432 -17.041 1.00 92.12 130 THR A C 1
ATOM 919 O O . THR A 1 130 ? 8.127 -3.155 -18.232 1.00 92.12 130 THR A O 1
ATOM 922 N N . CYS A 1 131 ? 7.903 -4.579 -16.518 1.00 87.69 131 CYS A N 1
ATOM 923 C CA . CYS A 1 131 ? 7.066 -5.565 -17.202 1.00 87.69 131 CYS A CA 1
ATOM 924 C C . CYS A 1 131 ? 6.283 -6.408 -16.178 1.00 87.69 131 CYS A C 1
ATOM 926 O O . CYS A 1 131 ? 6.549 -6.333 -14.990 1.00 87.69 131 CYS A O 1
ATOM 928 N N . ASP A 1 132 ? 5.353 -7.265 -16.620 1.00 80.94 132 ASP A N 1
ATOM 929 C CA . ASP A 1 132 ? 4.504 -8.068 -15.707 1.00 80.94 132 ASP A CA 1
ATOM 930 C C . ASP A 1 132 ? 5.287 -9.060 -14.803 1.00 80.94 132 ASP A C 1
ATOM 932 O O . ASP A 1 132 ? 4.728 -9.622 -13.860 1.00 80.94 132 ASP A O 1
ATOM 936 N N . GLU A 1 133 ? 6.552 -9.353 -15.125 1.00 80.00 133 GLU A N 1
ATOM 937 C CA . GLU A 1 133 ? 7.438 -10.202 -14.310 1.00 80.00 133 GLU A CA 1
ATOM 938 C C . GLU A 1 133 ? 8.391 -9.380 -13.432 1.00 80.00 133 GLU A C 1
ATOM 940 O O . GLU A 1 133 ? 9.031 -9.941 -12.539 1.00 80.00 133 GLU A O 1
ATOM 945 N N . ASP A 1 134 ? 8.477 -8.074 -13.683 1.00 87.19 134 ASP A N 1
ATOM 946 C CA . ASP A 1 134 ? 9.405 -7.160 -13.041 1.00 87.19 134 ASP A CA 1
ATOM 947 C C . ASP A 1 134 ? 8.732 -6.318 -11.961 1.00 87.19 134 ASP A C 1
ATOM 949 O O . ASP A 1 134 ? 7.568 -5.937 -12.058 1.00 87.19 134 ASP A O 1
ATOM 953 N N . ARG A 1 135 ? 9.459 -6.110 -10.866 1.00 87.38 135 ARG A N 1
ATOM 954 C CA . ARG A 1 135 ? 8.933 -5.521 -9.638 1.00 87.38 135 ARG A CA 1
ATOM 955 C C . ARG A 1 135 ? 9.875 -4.458 -9.135 1.00 87.38 135 ARG A C 1
ATOM 957 O O . ARG A 1 135 ? 10.744 -4.734 -8.314 1.00 87.38 135 ARG A O 1
ATOM 964 N N . ASP A 1 136 ? 9.634 -3.228 -9.537 1.00 95.12 136 ASP A N 1
ATOM 965 C CA . ASP A 1 136 ? 10.558 -2.150 -9.238 1.00 95.12 136 ASP A CA 1
ATOM 966 C C . ASP A 1 136 ? 10.354 -1.609 -7.823 1.00 95.12 136 ASP A C 1
ATOM 968 O O . ASP A 1 136 ? 9.330 -1.005 -7.481 1.00 95.12 136 ASP A O 1
ATOM 972 N N . TYR A 1 137 ? 11.363 -1.790 -6.977 1.00 96.69 137 TYR A N 1
ATOM 973 C CA . TYR A 1 137 ? 11.409 -1.226 -5.637 1.00 96.69 137 TYR A CA 1
ATOM 974 C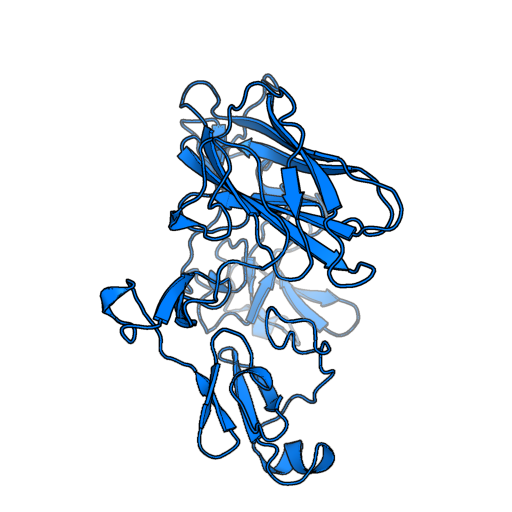 C . TYR A 1 137 ? 12.368 -0.045 -5.575 1.00 96.69 137 TYR A C 1
ATOM 976 O O . TYR A 1 137 ? 13.549 -0.163 -5.864 1.00 96.69 137 TYR A O 1
ATOM 984 N N . PHE A 1 138 ? 11.906 1.080 -5.042 1.00 98.38 138 PHE A N 1
ATOM 985 C CA . PHE A 1 138 ? 12.739 2.246 -4.740 1.00 98.38 138 PHE A CA 1
ATOM 986 C C . PHE A 1 138 ? 12.637 2.578 -3.261 1.00 98.38 138 PHE A C 1
ATOM 988 O O . PHE A 1 138 ? 11.657 2.236 -2.600 1.00 98.38 138 PHE A O 1
ATOM 995 N N . ARG A 1 139 ? 13.622 3.282 -2.705 1.00 98.00 139 ARG A N 1
ATOM 996 C CA . ARG A 1 139 ? 13.551 3.757 -1.318 1.00 98.00 139 ARG A CA 1
ATOM 997 C C . ARG A 1 139 ? 13.898 5.225 -1.187 1.00 98.00 139 ARG A C 1
ATOM 999 O O . ARG A 1 139 ? 14.716 5.756 -1.929 1.00 98.00 139 ARG A O 1
ATOM 1006 N N . PHE A 1 140 ? 13.313 5.866 -0.191 1.00 98.50 140 PHE A N 1
ATOM 1007 C CA . PHE A 1 140 ? 13.605 7.252 0.151 1.00 98.50 140 PHE A CA 1
ATOM 1008 C C . PHE A 1 140 ? 13.489 7.466 1.660 1.00 98.50 140 PHE A C 1
ATOM 1010 O O . PHE A 1 140 ? 13.014 6.597 2.397 1.00 98.50 140 PHE A O 1
ATOM 1017 N N . GLU A 1 141 ? 13.956 8.620 2.126 1.00 98.38 141 GLU A N 1
ATOM 1018 C CA . GLU A 1 141 ? 13.892 9.017 3.529 1.00 98.38 141 GLU A CA 1
ATOM 1019 C C . GLU A 1 141 ? 13.076 10.302 3.654 1.00 98.38 141 GLU A C 1
ATOM 1021 O O . GLU A 1 141 ? 13.315 11.274 2.938 1.00 98.38 141 GLU A O 1
ATOM 1026 N N . VAL A 1 142 ? 12.113 10.303 4.570 1.00 98.12 142 VAL A N 1
ATOM 1027 C CA . VAL A 1 142 ? 11.427 11.514 5.015 1.00 98.12 142 VAL A CA 1
ATOM 1028 C C . VAL A 1 142 ? 12.218 12.069 6.195 1.00 98.12 142 VAL A C 1
ATOM 1030 O O . VAL A 1 142 ? 12.240 11.434 7.257 1.00 98.12 142 VAL A O 1
ATOM 1033 N N . PRO A 1 143 ? 12.879 13.227 6.045 1.00 97.44 143 PRO A N 1
ATOM 1034 C CA . PRO A 1 143 ? 13.671 13.795 7.120 1.00 97.44 143 PRO A CA 1
ATOM 1035 C C . PRO A 1 143 ? 12.768 14.389 8.212 1.00 97.44 143 PRO A C 1
ATOM 1037 O O . PRO A 1 143 ? 11.587 14.665 7.993 1.00 97.44 143 PRO A O 1
ATOM 1040 N N . ALA A 1 144 ? 13.323 14.602 9.406 1.00 96.06 144 ALA A N 1
ATOM 1041 C CA . ALA A 1 144 ? 12.559 15.077 10.563 1.00 96.06 144 ALA A CA 1
ATOM 1042 C C . ALA A 1 144 ? 11.893 16.446 10.328 1.00 96.06 144 ALA A C 1
ATOM 1044 O O . ALA A 1 144 ? 10.798 16.691 10.827 1.00 96.06 144 ALA A O 1
ATOM 1045 N N . GLU A 1 145 ? 12.525 17.326 9.551 1.00 95.38 145 GLU A N 1
ATOM 1046 C CA . GLU A 1 145 ? 11.988 18.635 9.168 1.00 95.38 145 GLU A CA 1
ATOM 1047 C C . GLU A 1 145 ? 10.800 18.573 8.200 1.00 95.38 145 GLU A C 1
ATOM 1049 O O . GLU A 1 145 ? 10.083 19.561 8.086 1.00 95.38 145 GLU A O 1
ATOM 1054 N N . ALA A 1 146 ? 10.584 17.437 7.532 1.00 96.38 146 ALA A N 1
ATOM 1055 C CA . ALA A 1 146 ? 9.437 17.190 6.659 1.00 96.38 146 ALA A CA 1
ATOM 1056 C C . ALA A 1 146 ? 8.334 16.383 7.369 1.00 96.38 146 ALA A C 1
ATOM 1058 O O . ALA A 1 146 ? 7.457 15.805 6.722 1.00 96.38 146 ALA A O 1
ATOM 1059 N N . ALA A 1 147 ? 8.376 16.310 8.703 1.00 94.25 147 ALA A N 1
ATOM 1060 C CA . ALA A 1 147 ? 7.283 15.751 9.481 1.00 94.25 147 ALA A CA 1
ATOM 1061 C C . ALA A 1 147 ? 5.967 16.466 9.146 1.00 94.25 147 ALA A C 1
ATOM 1063 O O . ALA A 1 147 ? 5.925 17.686 9.007 1.00 94.25 147 ALA A O 1
ATOM 1064 N N . ALA A 1 148 ? 4.893 15.688 9.038 1.00 95.56 148 ALA A N 1
ATOM 1065 C CA . ALA A 1 148 ? 3.547 16.144 8.705 1.00 95.56 148 ALA A CA 1
ATOM 1066 C C . ALA A 1 148 ? 3.334 16.662 7.266 1.00 95.56 148 ALA A C 1
ATOM 1068 O O . ALA A 1 148 ? 2.193 16.968 6.903 1.00 95.56 148 ALA A O 1
ATOM 1069 N N . PHE A 1 149 ? 4.370 16.667 6.419 1.00 97.50 149 PHE A N 1
ATOM 1070 C CA . PHE A 1 149 ? 4.247 17.082 5.021 1.00 97.50 149 PHE A CA 1
ATOM 1071 C C . PHE A 1 149 ? 3.300 16.159 4.243 1.00 97.50 149 PHE A C 1
ATOM 1073 O O . PHE A 1 149 ? 2.888 15.081 4.692 1.00 97.50 149 PHE A O 1
ATOM 1080 N N . THR A 1 150 ? 2.942 16.592 3.040 1.00 97.38 150 THR A N 1
ATOM 1081 C CA . THR A 1 150 ? 2.282 15.732 2.061 1.00 97.38 150 THR A CA 1
ATOM 1082 C C . THR A 1 150 ? 3.331 15.044 1.199 1.00 97.38 150 THR A C 1
ATOM 1084 O O . THR A 1 150 ? 4.139 15.704 0.554 1.00 97.38 150 THR A O 1
ATOM 1087 N N . LEU A 1 151 ? 3.308 13.716 1.194 1.00 98.19 151 LEU A N 1
ATOM 1088 C CA . LEU A 1 151 ? 4.031 12.888 0.241 1.00 98.19 151 LEU A CA 1
ATOM 1089 C C . LEU A 1 151 ? 3.225 12.782 -1.055 1.00 98.19 151 LEU A C 1
ATOM 1091 O O . LEU A 1 151 ? 2.031 12.485 -1.007 1.00 98.19 151 LEU A O 1
ATOM 1095 N N . GLU A 1 152 ? 3.897 12.951 -2.187 1.00 98.31 152 GLU A N 1
ATOM 1096 C CA . GLU A 1 152 ? 3.383 12.667 -3.526 1.00 98.31 152 GLU A CA 1
ATOM 1097 C C . GLU A 1 152 ? 4.381 11.762 -4.255 1.00 98.31 152 GLU A C 1
ATOM 1099 O O . GLU A 1 152 ? 5.549 12.118 -4.406 1.00 98.31 152 GLU A O 1
ATOM 1104 N N . VAL A 1 153 ? 3.937 10.583 -4.686 1.00 98.62 153 VAL A N 1
ATOM 1105 C CA . VAL A 1 153 ? 4.710 9.678 -5.543 1.00 98.62 153 VAL A CA 1
ATOM 1106 C C . VAL A 1 153 ? 3.957 9.528 -6.849 1.00 98.62 153 VAL A C 1
ATOM 1108 O O . VAL A 1 153 ? 2.804 9.098 -6.837 1.00 98.62 153 VAL A O 1
ATOM 1111 N N . ALA A 1 154 ? 4.586 9.893 -7.962 1.00 98.06 154 ALA A N 1
ATOM 1112 C CA . ALA A 1 154 ? 3.947 9.857 -9.268 1.00 98.06 154 ALA A CA 1
ATOM 1113 C C . ALA A 1 154 ? 4.717 8.967 -10.240 1.00 98.06 154 ALA A C 1
ATOM 1115 O O . ALA A 1 154 ? 5.931 9.121 -10.382 1.00 98.06 154 ALA A O 1
ATOM 1116 N N . ALA A 1 155 ? 4.002 8.090 -10.944 1.00 97.75 155 ALA A N 1
ATOM 1117 C CA . ALA A 1 155 ? 4.538 7.320 -12.059 1.00 97.75 155 ALA A CA 1
ATOM 1118 C C . ALA A 1 155 ? 3.825 7.718 -13.353 1.00 97.75 155 ALA A C 1
ATOM 1120 O O . ALA A 1 155 ? 2.598 7.764 -13.376 1.00 97.75 155 ALA A O 1
ATOM 1121 N N . ARG A 1 156 ? 4.556 8.015 -14.435 1.00 96.94 156 ARG A N 1
ATOM 1122 C CA . ARG A 1 156 ? 3.966 8.337 -15.752 1.00 96.94 156 ARG A CA 1
ATOM 1123 C C . ARG A 1 156 ? 4.373 7.315 -16.795 1.00 96.94 156 ARG A C 1
ATOM 1125 O O . ARG A 1 156 ? 5.553 7.010 -16.916 1.00 96.94 156 ARG A O 1
ATOM 1132 N N . PHE A 1 157 ? 3.422 6.871 -17.603 1.00 93.75 157 PHE A N 1
ATOM 1133 C CA . PHE A 1 157 ? 3.610 5.799 -18.580 1.00 93.75 157 PHE A CA 1
ATOM 1134 C C . PHE A 1 157 ? 2.723 6.014 -19.814 1.00 93.75 157 PHE A C 1
ATOM 1136 O O . PHE A 1 157 ? 1.992 7.003 -19.922 1.00 93.75 157 PHE A O 1
ATOM 1143 N N . ARG A 1 158 ? 2.849 5.133 -20.811 1.00 90.31 158 ARG A N 1
ATOM 1144 C CA . ARG A 1 158 ? 2.069 5.206 -22.058 1.00 90.31 158 ARG A CA 1
ATOM 1145 C C . ARG A 1 158 ? 0.624 4.732 -21.856 1.00 90.31 158 ARG A C 1
ATOM 1147 O O . ARG A 1 158 ? 0.356 3.899 -21.005 1.00 90.31 158 ARG A O 1
ATOM 1154 N N . GLU A 1 159 ? -0.290 5.216 -22.694 1.00 87.88 159 GLU A N 1
ATOM 1155 C CA . GLU A 1 159 ? -1.676 4.722 -22.746 1.00 87.88 159 GLU A CA 1
ATOM 1156 C C . GLU A 1 159 ? -1.726 3.224 -23.097 1.00 87.88 159 GLU A C 1
ATOM 1158 O O . GLU A 1 159 ? -0.963 2.762 -23.949 1.00 87.88 159 GLU A O 1
ATOM 1163 N N . GLY A 1 160 ? -2.648 2.488 -22.468 1.00 84.38 160 GLY A N 1
ATOM 1164 C CA . GLY A 1 160 ? -2.864 1.056 -22.701 1.00 84.38 160 GLY A CA 1
ATOM 1165 C C . GLY A 1 160 ? -2.024 0.120 -21.828 1.00 84.38 160 GLY A C 1
ATOM 1166 O O . GLY A 1 160 ? -2.079 -1.088 -22.037 1.00 84.38 160 GLY A O 1
ATOM 1167 N N . VAL A 1 161 ? -1.268 0.662 -20.872 1.00 87.19 161 VAL A N 1
ATOM 1168 C CA . VAL A 1 161 ? -0.595 -0.100 -19.811 1.00 87.19 161 VAL A CA 1
ATOM 1169 C C . VAL A 1 161 ? -1.230 0.262 -18.474 1.00 87.19 161 VAL A C 1
ATOM 1171 O O . VAL A 1 161 ? -1.656 1.401 -18.307 1.00 87.19 161 VAL A O 1
ATOM 1174 N N . ASP A 1 162 ? -1.272 -0.696 -17.555 1.00 88.81 162 ASP A N 1
ATOM 1175 C CA . ASP A 1 162 ? -1.717 -0.519 -16.176 1.00 88.81 162 ASP A CA 1
ATOM 1176 C C . ASP A 1 162 ? -0.515 -0.679 -15.235 1.00 88.81 162 ASP A C 1
ATOM 1178 O O . ASP A 1 162 ? -0.022 -1.795 -15.042 1.00 88.81 162 ASP A O 1
ATOM 1182 N N . ILE A 1 163 ? 0.010 0.444 -14.738 1.00 91.69 163 ILE A N 1
ATOM 1183 C CA . ILE A 1 163 ? 1.051 0.468 -13.707 1.00 91.69 163 ILE A CA 1
ATOM 1184 C C . ILE A 1 163 ? 0.394 0.887 -12.403 1.00 91.69 163 ILE A C 1
ATOM 1186 O O . ILE A 1 163 ? -0.225 1.942 -12.347 1.00 91.69 163 ILE A O 1
ATOM 1190 N N . ASP A 1 164 ? 0.642 0.121 -11.353 1.00 93.44 164 ASP A N 1
ATOM 1191 C CA . ASP A 1 164 ? 0.271 0.435 -9.988 1.00 93.44 164 ASP A CA 1
ATOM 1192 C C . ASP A 1 164 ? 1.470 0.998 -9.216 1.00 93.44 164 ASP A C 1
ATOM 1194 O O . ASP A 1 164 ? 2.621 0.595 -9.406 1.00 93.44 164 ASP A O 1
ATOM 1198 N N . VAL A 1 165 ? 1.198 1.903 -8.277 1.00 96.12 165 VAL A N 1
ATOM 1199 C CA . VAL A 1 165 ? 2.198 2.464 -7.363 1.00 96.12 165 VAL A CA 1
ATOM 1200 C C . VAL A 1 165 ? 1.746 2.273 -5.926 1.00 96.12 165 VAL A C 1
ATOM 1202 O O . VAL A 1 165 ? 0.676 2.731 -5.529 1.00 96.12 165 VAL A O 1
ATOM 1205 N N . TYR A 1 166 ? 2.612 1.683 -5.109 1.00 96.56 166 TYR A N 1
ATOM 1206 C CA . TYR A 1 166 ? 2.403 1.479 -3.679 1.00 96.56 166 TYR A CA 1
ATOM 1207 C C . TYR A 1 166 ? 3.542 2.110 -2.883 1.00 96.56 166 TYR A C 1
ATOM 1209 O O . TYR A 1 166 ? 4.705 2.055 -3.277 1.00 96.56 166 TYR A O 1
ATOM 1217 N N . VAL A 1 167 ? 3.227 2.690 -1.728 1.00 97.50 167 VAL A N 1
ATOM 1218 C CA . VAL A 1 167 ? 4.220 3.234 -0.797 1.00 97.50 167 VAL A CA 1
ATOM 1219 C C . VAL A 1 167 ? 4.075 2.552 0.550 1.00 97.50 167 VAL A C 1
ATOM 1221 O O . VAL A 1 167 ? 2.998 2.577 1.145 1.00 97.50 167 VAL A O 1
ATOM 1224 N N . TYR A 1 168 ? 5.175 2.012 1.060 1.00 94.75 168 TYR A N 1
ATOM 1225 C CA . TYR A 1 168 ? 5.254 1.357 2.359 1.00 94.75 168 TYR A CA 1
ATOM 1226 C C . TYR A 1 168 ? 6.198 2.100 3.296 1.00 94.75 168 TYR A C 1
ATOM 1228 O O . TYR A 1 168 ? 7.230 2.616 2.865 1.00 94.75 168 TYR A O 1
ATOM 1236 N N . ASP A 1 169 ? 5.885 2.110 4.588 1.00 94.06 169 ASP A N 1
ATOM 1237 C CA . ASP A 1 169 ? 6.827 2.562 5.611 1.00 94.06 169 ASP A CA 1
ATOM 1238 C C . ASP A 1 169 ? 7.873 1.482 5.964 1.00 94.06 169 ASP A C 1
ATOM 1240 O O . ASP A 1 169 ? 7.893 0.366 5.424 1.00 94.06 169 ASP A O 1
ATOM 1244 N N . ALA A 1 170 ? 8.754 1.813 6.908 1.00 91.12 170 ALA A N 1
ATOM 1245 C CA . ALA A 1 170 ? 9.803 0.925 7.403 1.00 91.12 170 ALA A CA 1
ATOM 1246 C C . ALA A 1 170 ? 9.279 -0.368 8.059 1.00 91.12 170 ALA A C 1
ATOM 1248 O O . ALA A 1 170 ? 10.018 -1.348 8.133 1.00 91.12 170 ALA A O 1
ATOM 1249 N N . THR A 1 171 ? 8.030 -0.388 8.530 1.00 84.06 171 THR A N 1
ATOM 1250 C CA . THR A 1 171 ? 7.385 -1.589 9.087 1.00 84.06 171 THR A CA 1
ATOM 1251 C C . THR A 1 171 ? 6.768 -2.470 7.999 1.00 84.06 171 THR A C 1
ATOM 1253 O O . THR A 1 171 ? 6.482 -3.640 8.236 1.00 84.06 171 THR A O 1
ATOM 1256 N N . GLY A 1 172 ? 6.621 -1.939 6.779 1.00 84.06 172 GLY A N 1
ATOM 1257 C CA . GLY A 1 172 ? 5.924 -2.597 5.678 1.00 84.06 172 GLY A CA 1
ATOM 1258 C C . GLY A 1 172 ? 4.426 -2.311 5.646 1.00 84.06 172 GLY A C 1
ATOM 1259 O O . GLY A 1 172 ? 3.730 -2.925 4.842 1.00 84.06 172 GLY A O 1
ATOM 1260 N N . ALA A 1 173 ? 3.926 -1.390 6.474 1.00 83.12 173 ALA A N 1
ATOM 1261 C CA . ALA A 1 173 ? 2.547 -0.937 6.382 1.00 83.12 173 ALA A CA 1
ATOM 1262 C C . ALA A 1 173 ? 2.366 -0.070 5.131 1.00 83.12 173 ALA A C 1
ATOM 1264 O O . ALA A 1 173 ? 3.230 0.747 4.803 1.00 83.12 173 ALA A O 1
ATOM 1265 N N . LEU A 1 174 ? 1.251 -0.260 4.422 1.00 87.19 174 LEU A N 1
ATOM 1266 C CA . LEU A 1 174 ? 0.891 0.570 3.274 1.00 87.19 174 LEU A CA 1
ATOM 1267 C C . LEU A 1 174 ? 0.540 1.981 3.762 1.00 87.19 174 LEU A C 1
ATOM 1269 O O . LEU A 1 174 ? -0.177 2.148 4.745 1.00 87.19 174 LEU A O 1
ATOM 1273 N N . VAL A 1 175 ? 1.036 2.995 3.061 1.00 93.69 175 VAL A N 1
ATOM 1274 C CA . VAL A 1 175 ? 0.911 4.415 3.425 1.00 93.69 175 VAL A CA 1
ATOM 1275 C C . VAL A 1 175 ? 0.205 5.225 2.348 1.00 93.69 175 VAL A C 1
ATOM 1277 O O . VAL A 1 175 ? -0.492 6.183 2.677 1.00 93.69 175 VAL A O 1
ATOM 1280 N N . ALA A 1 176 ? 0.388 4.848 1.085 1.00 95.31 176 ALA A N 1
ATOM 1281 C CA . ALA A 1 176 ? -0.296 5.407 -0.073 1.00 95.31 176 ALA A CA 1
ATOM 1282 C C . ALA A 1 176 ? -0.338 4.352 -1.182 1.00 95.31 176 ALA A C 1
ATOM 1284 O O . ALA A 1 176 ? 0.565 3.519 -1.267 1.00 95.31 176 ALA A O 1
ATOM 1285 N N . ALA A 1 177 ? -1.352 4.408 -2.038 1.00 94.94 177 ALA A N 1
ATOM 1286 C CA . ALA A 1 177 ? -1.405 3.616 -3.258 1.00 94.94 177 ALA A CA 1
ATOM 1287 C C . ALA A 1 177 ? -2.132 4.387 -4.363 1.00 94.94 177 ALA A C 1
ATOM 1289 O O . ALA A 1 177 ? -2.947 5.265 -4.076 1.00 94.94 177 ALA A O 1
ATOM 1290 N N . ALA A 1 178 ? -1.838 4.042 -5.607 1.00 94.69 178 ALA A N 1
ATOM 1291 C CA . ALA A 1 178 ? -2.498 4.542 -6.800 1.00 94.69 178 ALA A CA 1
ATOM 1292 C C . ALA A 1 178 ? -2.536 3.390 -7.816 1.00 94.69 178 ALA A C 1
ATOM 1294 O O . ALA A 1 178 ? -1.496 2.812 -8.115 1.00 94.69 178 ALA A O 1
ATOM 1295 N N . THR A 1 179 ? -3.749 2.980 -8.200 1.00 90.81 179 THR A N 1
ATOM 1296 C CA . THR A 1 179 ? -4.027 1.718 -8.920 1.00 90.81 179 THR A CA 1
ATOM 1297 C C . THR A 1 179 ? -5.116 1.905 -9.987 1.00 90.81 179 THR A C 1
ATOM 1299 O O . THR A 1 179 ? -6.114 1.180 -10.040 1.00 90.81 179 THR A O 1
ATOM 1302 N N . SER A 1 180 ? -5.048 3.008 -10.739 1.00 86.38 180 SER A N 1
ATOM 1303 C CA . SER A 1 180 ? -6.112 3.411 -11.662 1.00 86.38 180 SER A CA 1
ATOM 1304 C C . SER A 1 180 ? -5.897 2.838 -13.074 1.00 86.38 180 SER A C 1
ATOM 1306 O O . SER A 1 180 ? -5.124 3.396 -13.848 1.00 86.38 180 SER A O 1
ATOM 1308 N N . PRO A 1 181 ? -6.717 1.878 -13.536 1.00 75.88 181 PRO A N 1
ATOM 1309 C CA . PRO A 1 181 ? -6.443 1.142 -14.779 1.00 75.88 181 PRO A CA 1
ATOM 1310 C C . PRO A 1 181 ? -6.544 1.969 -16.074 1.00 75.88 181 PRO A C 1
ATOM 1312 O O . PRO A 1 181 ? -6.108 1.532 -17.135 1.00 75.88 181 PRO A O 1
ATOM 1315 N N . ASP A 1 182 ? -7.162 3.153 -16.017 1.00 75.06 182 ASP A N 1
ATOM 1316 C CA . ASP A 1 182 ? -7.488 3.978 -17.190 1.00 75.06 182 ASP A CA 1
ATOM 1317 C C . ASP A 1 182 ? -6.675 5.289 -17.254 1.00 75.06 182 ASP A C 1
ATOM 1319 O O . ASP A 1 182 ? -7.055 6.230 -17.963 1.00 75.06 182 ASP A O 1
ATOM 1323 N N . GLN A 1 183 ? -5.586 5.408 -16.488 1.00 82.31 183 GLN A N 1
ATOM 1324 C CA . GLN A 1 183 ? -4.752 6.613 -16.459 1.00 82.31 183 GLN A CA 1
ATOM 1325 C C . GLN A 1 183 ? -3.380 6.372 -17.092 1.00 82.31 183 GLN A C 1
ATOM 1327 O O . GLN A 1 183 ? -2.901 5.258 -17.192 1.00 82.31 183 GLN A O 1
ATOM 1332 N N . THR A 1 184 ? -2.736 7.449 -17.544 1.00 89.25 184 THR A N 1
ATOM 1333 C CA . THR A 1 184 ? -1.325 7.435 -17.987 1.00 89.25 184 THR A CA 1
ATOM 1334 C C . THR A 1 184 ? -0.396 7.987 -16.907 1.00 89.25 184 THR A C 1
ATOM 1336 O O . THR A 1 184 ? 0.748 8.376 -17.165 1.00 89.25 184 THR A O 1
ATOM 1339 N N . THR A 1 185 ? -0.936 8.204 -15.713 1.00 94.50 185 THR A N 1
ATOM 1340 C CA . THR A 1 185 ? -0.211 8.709 -14.560 1.00 94.50 185 THR A CA 1
ATOM 1341 C C . THR A 1 185 ? -0.891 8.199 -13.304 1.00 94.50 185 THR A C 1
ATOM 1343 O O . THR A 1 185 ? -2.044 8.544 -13.064 1.00 94.50 185 THR A O 1
ATOM 1346 N N . GLU A 1 186 ? -0.151 7.460 -12.492 1.00 95.62 186 GLU A N 1
ATOM 1347 C CA . GLU A 1 186 ? -0.535 7.170 -11.117 1.00 95.62 186 GLU A CA 1
ATOM 1348 C C . GLU A 1 186 ? 0.036 8.231 -10.190 1.00 95.62 186 GLU A C 1
ATOM 1350 O O . GLU A 1 186 ? 1.172 8.675 -10.372 1.00 95.62 186 GLU A O 1
ATOM 1355 N N . VAL A 1 187 ? -0.746 8.639 -9.190 1.00 96.94 187 VAL A N 1
ATOM 1356 C CA . VAL A 1 187 ? -0.305 9.575 -8.148 1.00 96.94 187 VAL A CA 1
ATOM 1357 C C . VAL A 1 187 ? -0.751 9.060 -6.786 1.00 96.94 187 VAL A C 1
ATOM 1359 O O . VAL A 1 187 ? -1.906 9.219 -6.393 1.00 96.94 187 VAL A O 1
ATOM 1362 N N . ALA A 1 188 ? 0.177 8.458 -6.048 1.00 97.31 188 ALA A N 1
ATOM 1363 C CA . ALA A 1 188 ? -0.036 8.028 -4.675 1.00 97.31 188 ALA A CA 1
ATOM 1364 C C . ALA A 1 188 ? 0.266 9.199 -3.729 1.00 97.31 188 ALA A C 1
ATOM 1366 O O . ALA A 1 188 ? 1.376 9.735 -3.711 1.00 97.31 188 ALA A O 1
ATOM 1367 N N . THR A 1 189 ? -0.720 9.618 -2.932 1.00 96.94 189 THR A N 1
ATOM 1368 C CA . THR A 1 189 ? -0.586 10.766 -2.021 1.00 96.94 189 THR A CA 1
ATOM 1369 C C . THR A 1 189 ? -0.818 10.361 -0.571 1.00 96.94 189 THR A C 1
ATOM 1371 O O . THR A 1 189 ? -1.812 9.716 -0.253 1.00 96.94 189 THR A O 1
ATOM 1374 N N . ALA A 1 190 ? 0.043 10.822 0.337 1.00 95.94 190 ALA A N 1
ATOM 1375 C CA . ALA A 1 190 ? -0.138 10.654 1.777 1.00 95.94 190 ALA A CA 1
ATOM 1376 C C . ALA A 1 190 ? 0.104 11.965 2.528 1.00 95.94 190 ALA A C 1
ATOM 1378 O O . ALA A 1 190 ? 1.223 12.460 2.618 1.00 95.94 190 ALA A O 1
ATOM 1379 N N . ARG A 1 191 ? -0.949 12.508 3.144 1.00 95.00 191 ARG A N 1
ATOM 1380 C CA . ARG A 1 191 ? -0.840 13.673 4.038 1.00 95.00 191 ARG A CA 1
ATOM 1381 C C . ARG A 1 191 ? -0.297 13.272 5.407 1.00 95.00 191 ARG A C 1
ATOM 1383 O O . ARG A 1 191 ? -0.486 12.127 5.822 1.00 95.00 191 ARG A O 1
ATOM 1390 N N . TYR A 1 192 ? 0.294 14.227 6.120 1.00 95.94 192 TYR A N 1
ATOM 1391 C CA . TYR A 1 192 ? 0.780 14.050 7.488 1.00 95.94 192 TYR A CA 1
ATOM 1392 C C . TYR A 1 192 ? 1.812 12.923 7.612 1.00 95.94 192 TYR A C 1
ATOM 1394 O O . TYR A 1 192 ? 1.716 12.081 8.504 1.00 95.94 192 TYR A O 1
ATOM 1402 N N . ILE A 1 193 ? 2.761 12.853 6.679 1.00 96.94 193 ILE A N 1
ATOM 1403 C CA . ILE A 1 193 ? 3.747 11.771 6.630 1.00 96.94 193 ILE A CA 1
ATOM 1404 C C . ILE A 1 193 ? 4.695 11.828 7.840 1.00 96.94 193 ILE A C 1
ATOM 1406 O O . ILE A 1 193 ? 5.111 12.905 8.275 1.00 96.94 193 ILE A O 1
ATOM 1410 N N . ALA A 1 194 ? 5.011 10.669 8.419 1.00 96.44 194 ALA A N 1
ATOM 1411 C CA . ALA A 1 194 ? 5.953 10.581 9.531 1.00 96.44 194 ALA A CA 1
ATOM 1412 C C . ALA A 1 194 ? 7.402 10.548 9.013 1.00 96.44 194 ALA A C 1
ATOM 1414 O O . ALA A 1 194 ? 7.646 9.970 7.951 1.00 96.44 194 ALA A O 1
ATOM 1415 N N . PRO A 1 195 ? 8.382 11.101 9.747 1.00 96.81 195 PRO A N 1
ATOM 1416 C CA . PRO A 1 195 ? 9.791 10.904 9.423 1.00 96.81 195 PRO A CA 1
ATOM 1417 C C . PRO A 1 195 ? 10.175 9.421 9.427 1.00 96.81 195 PRO A C 1
ATOM 1419 O O . PRO A 1 195 ? 9.691 8.656 10.263 1.00 96.81 195 PRO A O 1
ATOM 1422 N N . GLY A 1 196 ? 11.071 9.016 8.528 1.00 97.25 196 GLY A N 1
ATOM 1423 C CA . GLY A 1 196 ? 11.552 7.637 8.455 1.00 97.25 196 GLY A CA 1
ATOM 1424 C C . GLY A 1 196 ? 11.879 7.158 7.045 1.00 97.25 196 GLY A C 1
ATOM 1425 O O . GLY A 1 196 ? 11.834 7.917 6.080 1.00 97.25 196 GLY A O 1
ATOM 1426 N N . ALA A 1 197 ? 12.224 5.875 6.945 1.00 97.56 197 ALA A N 1
ATOM 1427 C CA . ALA A 1 197 ? 12.490 5.210 5.676 1.00 97.56 197 ALA A CA 1
ATOM 1428 C C . ALA A 1 197 ? 11.193 4.687 5.049 1.00 97.56 197 ALA A C 1
ATOM 1430 O O . ALA A 1 197 ? 10.346 4.122 5.744 1.00 97.56 197 ALA A O 1
ATOM 1431 N N . TYR A 1 198 ? 11.090 4.832 3.732 1.00 97.81 198 TYR A N 1
ATOM 1432 C CA . TYR A 1 198 ? 9.956 4.379 2.937 1.00 97.81 198 TYR A CA 1
ATOM 1433 C C . TYR A 1 198 ? 10.430 3.599 1.715 1.00 97.81 198 TYR A C 1
ATOM 1435 O O . TYR A 1 198 ? 11.547 3.791 1.226 1.00 97.81 198 TYR A O 1
ATOM 1443 N N . THR A 1 199 ? 9.560 2.727 1.220 1.00 98.12 199 THR A N 1
ATOM 1444 C CA . THR A 1 199 ? 9.740 1.968 -0.016 1.00 98.12 199 THR A CA 1
ATOM 1445 C C . THR A 1 199 ? 8.613 2.324 -0.981 1.00 98.12 199 THR A C 1
ATOM 1447 O O . THR A 1 199 ? 7.450 2.254 -0.594 1.00 98.12 199 THR A O 1
ATOM 1450 N N . VAL A 1 200 ? 8.941 2.671 -2.222 1.00 98.31 200 VAL A N 1
ATOM 1451 C CA . VAL A 1 200 ? 7.997 2.673 -3.346 1.00 98.31 200 VAL A CA 1
ATOM 1452 C C . VAL A 1 200 ? 8.086 1.313 -4.023 1.00 98.31 200 VAL A C 1
ATOM 1454 O O . VAL A 1 200 ? 9.187 0.811 -4.226 1.00 98.31 200 VAL A O 1
ATOM 1457 N N . PHE A 1 201 ? 6.947 0.731 -4.356 1.00 96.44 201 PHE A N 1
ATOM 1458 C CA . PHE A 1 201 ? 6.833 -0.457 -5.186 1.00 96.44 201 PHE A CA 1
ATOM 1459 C C . PHE A 1 201 ? 6.003 -0.090 -6.414 1.00 96.44 201 PHE A C 1
ATOM 1461 O O . PHE A 1 201 ? 4.899 0.438 -6.263 1.00 96.44 201 PHE A O 1
ATOM 1468 N N . VAL A 1 202 ? 6.560 -0.321 -7.596 1.00 95.38 202 VAL A N 1
ATOM 1469 C CA . VAL A 1 202 ? 5.896 -0.142 -8.885 1.00 95.38 202 VAL A CA 1
ATOM 1470 C C . VAL A 1 202 ? 5.671 -1.528 -9.477 1.00 95.38 202 VAL A C 1
ATOM 1472 O O . VAL A 1 202 ? 6.588 -2.348 -9.497 1.00 95.38 202 VAL A O 1
ATOM 1475 N N . ASP A 1 203 ? 4.439 -1.793 -9.896 1.00 90.44 203 ASP A N 1
ATOM 1476 C CA . ASP A 1 203 ? 4.012 -3.088 -10.427 1.00 90.44 203 ASP A CA 1
ATOM 1477 C C . ASP A 1 203 ? 3.247 -2.875 -11.727 1.00 90.44 203 ASP A C 1
ATOM 1479 O O . ASP A 1 203 ? 2.452 -1.940 -11.826 1.00 90.44 203 ASP A O 1
ATOM 1483 N N . GLN A 1 204 ? 3.444 -3.739 -12.717 1.00 88.25 204 GLN A N 1
ATOM 1484 C CA . GLN A 1 204 ? 2.652 -3.704 -13.941 1.00 88.25 204 GLN A CA 1
ATOM 1485 C C . GLN A 1 204 ? 1.535 -4.748 -13.859 1.00 88.25 204 GLN A C 1
ATOM 1487 O O . GLN A 1 204 ? 1.756 -5.940 -14.067 1.00 88.25 204 GLN A O 1
ATOM 1492 N N . PHE A 1 205 ? 0.312 -4.302 -13.561 1.00 75.62 205 PHE A N 1
ATOM 1493 C CA . PHE A 1 205 ? -0.812 -5.195 -13.268 1.00 75.62 205 PHE A CA 1
ATOM 1494 C C . PHE A 1 205 ? -1.362 -5.905 -14.513 1.00 75.62 205 PHE A C 1
ATOM 1496 O O . PHE A 1 205 ? -1.733 -7.083 -14.468 1.00 75.62 205 PHE A O 1
ATOM 1503 N N . SER A 1 206 ? -1.467 -5.189 -15.634 1.00 64.56 206 SER A N 1
ATOM 1504 C CA . SER A 1 206 ? -2.056 -5.718 -16.863 1.00 64.56 206 SER A CA 1
ATOM 1505 C C . SER A 1 206 ? -1.520 -5.001 -18.095 1.00 64.56 206 SER A C 1
ATOM 1507 O O . SER A 1 206 ? -1.748 -3.807 -18.295 1.00 64.56 206 SER A O 1
ATOM 1509 N N . SER A 1 207 ? -0.892 -5.758 -18.991 1.00 61.59 207 SER A N 1
ATOM 1510 C CA . SER A 1 207 ? -0.457 -5.265 -20.295 1.00 61.59 207 SER A CA 1
ATOM 1511 C C . SER A 1 207 ? -0.501 -6.353 -21.376 1.00 61.59 207 SER A C 1
ATOM 1513 O O . SER A 1 207 ? -0.814 -7.524 -21.119 1.00 61.59 207 SER A O 1
ATOM 1515 N N . ASP A 1 208 ? -0.160 -5.967 -22.607 1.00 58.34 208 ASP A N 1
ATOM 1516 C CA . ASP A 1 208 ? 0.314 -6.904 -23.621 1.00 58.34 208 ASP A CA 1
ATOM 1517 C C . ASP A 1 208 ? 1.608 -7.560 -23.099 1.00 58.34 208 ASP A C 1
ATOM 1519 O O . ASP A 1 208 ? 2.707 -7.027 -23.248 1.00 58.34 208 ASP A O 1
ATOM 1523 N N . ARG A 1 209 ? 1.425 -8.706 -22.429 1.00 55.69 209 ARG A N 1
ATOM 1524 C CA . ARG A 1 209 ? 2.432 -9.464 -21.672 1.00 55.69 209 ARG A CA 1
ATOM 1525 C C . ARG A 1 209 ? 3.831 -9.412 -22.295 1.00 55.69 209 ARG A C 1
ATOM 1527 O O . ARG A 1 209 ? 4.002 -9.787 -23.458 1.00 55.69 209 ARG A O 1
ATOM 1534 N N . LEU A 1 210 ? 4.821 -9.105 -21.452 1.00 57.91 210 LEU A N 1
ATOM 1535 C CA . LEU A 1 210 ? 6.273 -9.181 -21.699 1.00 57.91 210 LEU A CA 1
ATOM 1536 C C . LEU A 1 210 ? 6.906 -8.053 -22.535 1.00 57.91 210 LEU A C 1
ATOM 1538 O O . LEU A 1 210 ? 8.109 -8.119 -22.791 1.00 57.91 210 LEU A O 1
ATOM 1542 N N . GLU A 1 211 ? 6.162 -7.035 -22.978 1.00 75.94 211 GLU A N 1
ATOM 1543 C CA . GLU A 1 211 ? 6.810 -5.834 -23.521 1.00 75.94 211 GLU A CA 1
ATOM 1544 C C . GLU A 1 211 ? 7.271 -4.909 -22.391 1.00 75.94 211 GLU A C 1
ATOM 1546 O O . GLU A 1 211 ? 6.492 -4.601 -21.490 1.00 75.94 211 GLU A O 1
ATOM 1551 N N . ASP A 1 212 ? 8.515 -4.427 -22.486 1.00 87.75 212 ASP A N 1
ATOM 1552 C CA . ASP A 1 212 ? 9.013 -3.365 -21.612 1.00 87.75 212 ASP A CA 1
ATOM 1553 C C . ASP A 1 212 ? 8.102 -2.136 -21.721 1.00 87.75 212 ASP A C 1
ATOM 1555 O O . ASP A 1 212 ? 7.889 -1.574 -22.808 1.00 87.75 212 ASP A O 1
ATOM 1559 N N . THR A 1 213 ? 7.604 -1.677 -20.580 1.00 91.12 213 THR A N 1
ATOM 1560 C CA . THR A 1 213 ? 6.953 -0.380 -20.466 1.00 91.12 213 THR A CA 1
ATOM 1561 C C . THR A 1 213 ? 7.930 0.627 -19.906 1.00 91.12 213 THR A C 1
ATOM 1563 O O . THR A 1 213 ? 8.341 0.558 -18.753 1.00 91.12 213 THR A O 1
ATOM 1566 N N . ALA A 1 214 ? 8.225 1.640 -20.715 1.00 94.62 214 ALA A N 1
ATOM 1567 C CA . ALA A 1 214 ? 8.941 2.807 -20.240 1.00 94.62 214 ALA A CA 1
ATOM 1568 C C . ALA A 1 214 ? 8.044 3.665 -19.338 1.00 94.62 214 ALA A C 1
ATOM 1570 O O . ALA A 1 214 ? 6.932 4.035 -19.737 1.00 94.62 214 ALA A O 1
ATOM 1571 N N . TYR A 1 215 ? 8.571 4.068 -18.186 1.00 96.69 215 TYR A N 1
ATOM 1572 C CA . TYR A 1 215 ? 7.901 4.989 -17.278 1.00 96.69 215 TYR A CA 1
ATOM 1573 C C . TYR A 1 215 ? 8.864 6.027 -16.680 1.00 96.69 215 TYR A C 1
ATOM 1575 O O . TYR A 1 215 ? 10.087 5.991 -16.871 1.00 96.69 215 TYR A O 1
ATOM 1583 N N . THR A 1 216 ? 8.294 7.029 -16.016 1.00 98.31 216 THR A N 1
ATOM 1584 C CA . THR A 1 216 ? 9.027 7.956 -15.148 1.00 98.31 216 THR A CA 1
ATOM 1585 C C . THR A 1 216 ? 8.510 7.851 -13.725 1.00 98.31 216 THR A C 1
ATOM 1587 O O . THR A 1 216 ? 7.338 7.543 -13.535 1.00 98.31 216 THR A O 1
ATOM 1590 N N . LEU A 1 217 ? 9.361 8.144 -12.742 1.00 98.62 217 LEU A N 1
ATOM 1591 C CA . LEU A 1 217 ? 9.008 8.166 -11.322 1.00 98.62 217 LEU A CA 1
ATOM 1592 C C . LEU A 1 217 ? 9.439 9.492 -10.694 1.00 98.62 217 LEU A C 1
ATOM 1594 O O . LEU A 1 217 ? 10.551 9.956 -10.937 1.00 98.62 217 LEU A O 1
ATOM 1598 N N . SER A 1 218 ? 8.611 10.086 -9.844 1.00 98.62 218 SER A N 1
ATOM 1599 C CA . SER A 1 218 ? 9.025 11.174 -8.956 1.00 98.62 218 SER A CA 1
ATOM 1600 C C . SER A 1 218 ? 8.509 10.953 -7.540 1.00 98.62 218 SER A C 1
ATOM 1602 O O . SER A 1 218 ? 7.441 10.380 -7.328 1.00 98.62 218 SER A O 1
ATOM 1604 N N . VAL A 1 219 ? 9.286 11.422 -6.563 1.00 98.75 219 VAL A N 1
ATOM 1605 C CA . VAL A 1 219 ? 8.905 11.458 -5.148 1.00 98.75 219 VAL A CA 1
ATOM 1606 C C . VAL A 1 219 ? 9.055 12.893 -4.667 1.00 98.75 219 VAL A C 1
ATOM 1608 O O . VAL A 1 219 ? 10.128 13.480 -4.785 1.00 98.75 219 VAL A O 1
ATOM 1611 N N . GLY A 1 220 ? 7.985 13.473 -4.137 1.00 98.38 220 GLY A N 1
ATOM 1612 C CA . GLY A 1 220 ? 7.944 14.843 -3.643 1.00 98.38 220 GLY A CA 1
ATOM 1613 C C . GLY A 1 220 ? 7.444 14.916 -2.206 1.00 98.38 220 GLY A C 1
ATOM 1614 O O . GLY A 1 220 ? 6.477 14.252 -1.836 1.00 98.38 220 GLY A O 1
ATOM 1615 N N . LEU A 1 221 ? 8.090 15.761 -1.403 1.00 98.25 221 LEU A N 1
ATOM 1616 C CA . LEU A 1 221 ? 7.602 16.167 -0.086 1.00 98.25 221 LEU A CA 1
ATOM 1617 C C . LEU A 1 221 ? 7.175 17.632 -0.146 1.00 98.25 221 LEU A C 1
ATOM 1619 O O . LEU A 1 221 ? 7.990 18.524 -0.377 1.00 98.25 221 LEU A O 1
ATOM 1623 N N . VAL A 1 222 ? 5.884 17.870 0.055 1.00 96.88 222 VAL A N 1
ATOM 1624 C CA . VAL A 1 222 ? 5.263 19.189 -0.046 1.00 96.88 222 VAL A CA 1
ATOM 1625 C C . VAL A 1 222 ? 4.854 19.656 1.341 1.00 96.88 222 VAL A C 1
ATOM 1627 O O . VAL A 1 222 ? 4.001 19.036 1.983 1.00 96.88 222 VAL A O 1
ATOM 1630 N N . ASP A 1 223 ? 5.444 20.767 1.780 1.00 94.81 223 ASP A N 1
ATOM 1631 C CA . ASP A 1 223 ? 4.996 21.466 2.981 1.00 94.81 223 ASP A CA 1
ATOM 1632 C C . ASP A 1 223 ? 3.562 21.958 2.764 1.00 94.81 223 ASP A C 1
ATOM 1634 O O . ASP A 1 223 ? 3.262 22.697 1.821 1.00 94.81 223 ASP A O 1
ATOM 1638 N N . ASN A 1 224 ? 2.660 21.484 3.609 1.00 85.88 224 ASN A N 1
ATOM 1639 C CA . ASN A 1 224 ? 1.239 21.794 3.586 1.00 85.88 224 ASN A CA 1
ATOM 1640 C C . ASN A 1 224 ? 0.838 22.784 4.689 1.00 85.88 224 ASN A C 1
ATOM 1642 O O . ASN A 1 224 ? -0.364 23.007 4.853 1.00 85.88 224 ASN A O 1
ATOM 1646 N N . ASP A 1 225 ? 1.802 23.358 5.426 1.00 86.31 225 ASP A N 1
ATOM 1647 C CA . ASP A 1 225 ? 1.595 24.282 6.552 1.00 86.31 225 ASP A CA 1
ATOM 1648 C C . ASP A 1 225 ? 0.585 23.743 7.596 1.00 86.31 225 ASP A C 1
ATOM 1650 O O . ASP A 1 225 ? -0.116 24.505 8.270 1.00 86.31 225 ASP A O 1
ATOM 1654 N N . ASP A 1 226 ? 0.463 22.416 7.716 1.00 88.25 226 ASP A N 1
ATOM 1655 C CA . ASP A 1 226 ? -0.577 21.752 8.502 1.00 88.25 226 ASP A CA 1
ATOM 1656 C C . ASP A 1 226 ? -0.029 20.520 9.227 1.00 88.25 226 ASP A C 1
ATOM 1658 O O . ASP A 1 226 ? 0.856 19.819 8.746 1.00 88.25 226 ASP A O 1
ATOM 1662 N N . ALA A 1 227 ? -0.601 20.233 10.390 1.00 92.00 227 ALA A N 1
ATOM 1663 C CA . ALA A 1 227 ? -0.240 19.110 11.240 1.00 92.00 227 ALA A CA 1
ATOM 1664 C C . ALA A 1 227 ? -1.508 18.447 11.771 1.00 92.00 227 ALA A C 1
ATOM 1666 O O . ALA A 1 227 ? -2.523 19.105 12.032 1.00 92.00 227 ALA A O 1
ATOM 1667 N N . CYS A 1 228 ? -1.459 17.135 11.983 1.00 92.38 228 CYS A N 1
ATOM 1668 C CA . CYS A 1 228 ? -2.535 16.487 12.706 1.00 92.38 228 CYS A CA 1
ATOM 1669 C C . CYS A 1 228 ? -2.585 17.004 14.148 1.00 92.38 228 CYS A C 1
ATOM 1671 O O . CYS A 1 228 ? -1.589 17.438 14.732 1.00 92.38 228 CYS A O 1
ATOM 1673 N N . THR A 1 229 ? -3.760 16.910 14.762 1.00 91.00 229 THR A N 1
ATOM 1674 C CA . THR A 1 229 ? -3.911 17.120 16.199 1.00 91.00 229 THR A CA 1
ATOM 1675 C C . THR A 1 229 ? -4.708 15.971 16.797 1.00 91.00 229 THR A C 1
ATOM 1677 O O . THR A 1 229 ? -5.558 15.367 16.141 1.00 91.00 229 THR A O 1
ATOM 1680 N N . ALA A 1 230 ? -4.465 15.667 18.074 1.00 82.81 230 ALA A N 1
ATOM 1681 C CA . ALA A 1 230 ? -5.199 14.612 18.776 1.00 82.81 230 ALA A CA 1
ATOM 1682 C C . ALA A 1 230 ? -6.725 14.854 18.792 1.00 82.81 230 ALA A C 1
ATOM 1684 O O . ALA A 1 230 ? -7.501 13.902 18.856 1.00 82.81 230 ALA A O 1
ATOM 1685 N N . GLU A 1 231 ? -7.147 16.120 18.717 1.00 82.44 231 GLU A N 1
ATOM 1686 C CA . GLU A 1 231 ? -8.553 16.535 18.718 1.00 82.44 231 GLU A CA 1
ATOM 1687 C C . GLU A 1 231 ? -9.152 16.664 17.306 1.00 82.44 231 GLU A C 1
ATOM 1689 O O . GLU A 1 231 ? -10.362 16.523 17.147 1.00 82.44 231 GLU A O 1
ATOM 1694 N N . GLY A 1 232 ? -8.331 16.930 16.282 1.00 80.19 232 GLY A N 1
ATOM 1695 C CA . GLY A 1 232 ? -8.792 17.294 14.939 1.00 80.19 232 GLY A CA 1
ATOM 1696 C C . GLY A 1 232 ? -9.159 16.118 14.033 1.00 80.19 232 GLY A C 1
ATOM 1697 O O . GLY A 1 232 ? -9.754 16.335 12.981 1.00 80.19 232 GLY A O 1
ATOM 1698 N N . ASN A 1 233 ? -8.835 14.883 14.434 1.00 81.88 233 ASN A N 1
ATOM 1699 C CA . ASN A 1 233 ? -9.127 13.646 13.697 1.00 81.88 233 ASN A CA 1
ATOM 1700 C C . ASN A 1 233 ? -8.675 13.655 12.217 1.00 81.88 233 ASN A C 1
ATOM 1702 O O . ASN A 1 233 ? -9.203 12.891 11.414 1.00 81.88 233 ASN A O 1
ATOM 1706 N N . GLN A 1 234 ? -7.689 14.479 11.848 1.00 90.12 234 GLN A N 1
ATOM 1707 C CA . GLN A 1 234 ? -7.179 14.592 10.472 1.00 90.12 234 GLN A CA 1
ATOM 1708 C C . GLN A 1 234 ? -6.640 13.247 9.961 1.00 90.12 234 GLN A C 1
ATOM 1710 O O . GLN A 1 234 ? -6.792 12.878 8.802 1.00 90.12 234 GLN A O 1
ATOM 1715 N N . CYS A 1 235 ? -6.062 12.480 10.879 1.00 90.12 235 CYS A N 1
ATOM 1716 C CA . CYS A 1 235 ? -5.580 11.125 10.670 1.00 90.12 235 CYS A CA 1
ATOM 1717 C C . CYS A 1 235 ? -6.687 10.123 10.303 1.00 90.12 235 CYS A C 1
ATOM 1719 O O . CYS A 1 235 ? -6.446 9.186 9.546 1.00 90.12 235 CYS A O 1
ATOM 1721 N N . GLY A 1 236 ? -7.922 10.354 10.758 1.00 83.75 236 GLY A N 1
ATOM 1722 C CA . GLY A 1 236 ? -9.074 9.506 10.448 1.00 83.75 236 GLY A CA 1
ATOM 1723 C C . GLY A 1 236 ? -9.575 9.610 9.004 1.00 83.75 236 GLY A C 1
ATOM 1724 O O . GLY A 1 236 ? -10.413 8.806 8.615 1.00 83.75 236 GLY A O 1
ATOM 1725 N N . SER A 1 237 ? -9.087 10.578 8.221 1.00 83.88 237 SER A N 1
ATOM 1726 C CA . SER A 1 237 ? -9.415 10.744 6.796 1.00 83.88 237 SER A CA 1
ATOM 1727 C C . SER A 1 237 ? -8.242 10.433 5.864 1.00 83.88 237 SER A C 1
ATOM 1729 O O . SER A 1 237 ? -8.235 10.881 4.721 1.00 83.88 237 SER A O 1
ATOM 1731 N N . THR A 1 238 ? -7.205 9.768 6.367 1.00 88.94 238 THR A N 1
ATOM 1732 C CA . THR A 1 238 ? -6.105 9.291 5.523 1.00 88.94 238 THR A CA 1
ATOM 1733 C C . THR A 1 238 ? -6.501 7.988 4.836 1.00 88.94 238 THR A C 1
ATOM 1735 O O . THR A 1 238 ? -7.314 7.232 5.367 1.00 88.94 238 THR A O 1
ATOM 1738 N N . GLU A 1 239 ? -5.936 7.742 3.658 1.00 83.81 239 GLU A N 1
ATOM 1739 C CA . GLU A 1 239 ? -6.139 6.515 2.894 1.00 83.81 239 GLU A CA 1
ATOM 1740 C C . GLU A 1 239 ? -4.772 5.984 2.427 1.00 83.81 239 GLU A C 1
ATOM 1742 O O . GLU A 1 239 ? -4.056 6.716 1.742 1.00 83.81 239 GLU A O 1
ATOM 1747 N N . PRO A 1 240 ? -4.381 4.756 2.817 1.00 84.31 240 PRO A N 1
ATOM 1748 C CA . PRO A 1 240 ? -4.967 3.954 3.891 1.00 84.31 240 PRO A CA 1
ATOM 1749 C C . PRO A 1 240 ? -5.004 4.701 5.234 1.00 84.31 240 PRO A C 1
ATOM 1751 O O . PRO A 1 240 ? -4.262 5.655 5.495 1.00 84.31 240 PRO A O 1
ATOM 1754 N N . LEU A 1 241 ? -5.927 4.258 6.080 1.00 85.19 241 LEU A N 1
ATOM 1755 C CA . LEU A 1 241 ? -6.193 4.856 7.375 1.00 85.19 241 LEU A CA 1
ATOM 1756 C C . LEU A 1 241 ? -4.975 4.739 8.300 1.00 85.19 241 LEU A C 1
ATOM 1758 O O . LEU A 1 241 ? -4.520 3.650 8.615 1.00 85.19 241 LEU A O 1
ATOM 1762 N N . ARG A 1 242 ? -4.509 5.877 8.811 1.00 90.06 242 ARG A N 1
ATOM 1763 C CA . ARG A 1 242 ? -3.448 6.000 9.817 1.00 90.06 242 ARG A CA 1
ATOM 1764 C C . ARG A 1 242 ? -4.014 6.724 11.025 1.00 90.06 242 ARG A C 1
ATOM 1766 O O . ARG A 1 242 ? -3.880 7.934 11.124 1.00 90.06 242 ARG A O 1
ATOM 1773 N N . ALA A 1 243 ? -4.723 6.012 11.900 1.00 86.44 243 ALA A N 1
ATOM 1774 C CA . ALA A 1 243 ? -5.701 6.586 12.835 1.00 86.44 243 ALA A CA 1
ATOM 1775 C C . ALA A 1 243 ? -5.134 7.394 14.026 1.00 86.44 243 ALA A C 1
ATOM 1777 O O . ALA A 1 243 ? -5.909 7.980 14.796 1.00 86.44 243 ALA A O 1
ATOM 1778 N N . LEU A 1 244 ? -3.814 7.425 14.227 1.00 89.44 244 LEU A N 1
ATOM 1779 C CA . LEU A 1 244 ? -3.193 8.093 15.371 1.00 89.44 244 LEU A CA 1
ATOM 1780 C C . LEU A 1 244 ? -2.399 9.318 14.941 1.00 89.44 244 LEU A C 1
ATOM 1782 O O . LEU A 1 244 ? -1.557 9.240 14.056 1.00 89.44 244 LEU A O 1
ATOM 1786 N N . CYS A 1 245 ? -2.622 10.424 15.646 1.00 93.56 245 CYS A N 1
ATOM 1787 C CA . CYS A 1 245 ? -1.788 11.607 15.531 1.00 93.56 245 CYS A CA 1
ATOM 1788 C C . CYS A 1 245 ? -0.628 11.542 16.527 1.00 93.56 245 CYS A C 1
ATOM 1790 O O . CYS A 1 245 ? -0.853 11.375 17.732 1.00 93.56 245 CYS A O 1
ATOM 1792 N N . ASP A 1 246 ? 0.596 11.700 16.041 1.00 93.56 246 ASP A N 1
ATOM 1793 C CA . ASP A 1 246 ? 1.769 11.913 16.872 1.00 93.56 246 ASP A CA 1
ATOM 1794 C C . ASP A 1 246 ? 1.846 13.394 17.271 1.00 93.56 246 ASP A C 1
ATOM 1796 O O . ASP A 1 246 ? 2.023 14.277 16.437 1.00 93.56 246 ASP A O 1
ATOM 1800 N N . ALA A 1 247 ? 1.662 13.680 18.560 1.00 92.25 247 ALA A N 1
ATOM 1801 C CA . ALA A 1 247 ? 1.560 15.054 19.050 1.00 92.25 247 ALA A CA 1
ATOM 1802 C C . ALA A 1 247 ? 2.889 15.832 19.018 1.00 92.25 247 ALA A C 1
ATOM 1804 O O . ALA A 1 247 ? 2.866 17.054 19.156 1.00 92.25 247 ALA A O 1
ATOM 1805 N N . GLU A 1 248 ? 4.028 15.147 18.895 1.00 92.81 248 GLU A N 1
ATOM 1806 C CA . GLU A 1 248 ? 5.345 15.784 18.826 1.00 92.81 248 GLU A CA 1
ATOM 1807 C C . GLU A 1 248 ? 5.663 16.217 17.396 1.00 92.81 248 GLU A C 1
ATOM 1809 O O . GLU A 1 248 ? 6.140 17.328 17.175 1.00 92.81 248 GLU A O 1
ATOM 1814 N N . THR A 1 249 ? 5.360 15.353 16.431 1.00 94.31 249 THR A N 1
ATOM 1815 C CA . THR A 1 249 ? 5.704 15.559 15.018 1.00 94.31 249 THR A CA 1
ATOM 1816 C C . THR A 1 249 ? 4.555 16.113 14.182 1.00 94.31 249 THR A C 1
ATOM 1818 O O . THR A 1 249 ? 4.793 16.650 13.106 1.00 94.31 249 THR A O 1
ATOM 1821 N N . GLY A 1 250 ? 3.307 15.983 14.639 1.00 94.75 250 GLY A N 1
ATOM 1822 C CA . GLY A 1 250 ? 2.127 16.331 13.847 1.00 94.75 250 GLY A CA 1
ATOM 1823 C C . GLY A 1 250 ? 1.832 15.348 12.708 1.00 94.75 250 GLY A C 1
ATOM 1824 O O . GLY A 1 250 ? 1.003 15.649 11.846 1.00 94.75 250 GLY A O 1
ATOM 1825 N N . ALA A 1 251 ? 2.499 14.191 12.684 1.00 95.75 251 ALA A N 1
ATOM 1826 C CA . ALA A 1 251 ? 2.326 13.164 11.665 1.00 95.75 251 ALA A CA 1
ATOM 1827 C C . ALA A 1 251 ? 1.260 12.126 12.049 1.00 95.75 251 ALA A C 1
ATOM 1829 O O . ALA A 1 251 ? 1.034 11.834 13.226 1.00 95.75 251 ALA A O 1
ATOM 1830 N N . CYS A 1 252 ? 0.632 11.527 11.041 1.00 94.75 252 CYS A N 1
ATOM 1831 C CA . CYS A 1 252 ? -0.276 10.404 11.216 1.00 94.75 252 CYS A CA 1
ATOM 1832 C C . CYS A 1 252 ? 0.481 9.080 11.133 1.00 94.75 252 CYS A C 1
ATOM 1834 O O . CYS A 1 252 ? 1.301 8.872 10.237 1.00 94.75 252 CYS A O 1
ATOM 1836 N N . ARG A 1 253 ? 0.160 8.161 12.041 1.00 91.25 253 ARG A N 1
ATOM 1837 C CA . ARG A 1 253 ? 0.720 6.809 12.090 1.00 91.25 253 ARG A CA 1
ATOM 1838 C C . ARG A 1 253 ? -0.381 5.757 12.122 1.00 91.25 253 ARG A C 1
ATOM 1840 O O . ARG A 1 253 ? -1.464 5.999 12.670 1.00 91.25 253 ARG A O 1
ATOM 1847 N N . ALA A 1 254 ? -0.068 4.601 11.553 1.00 87.31 254 ALA A N 1
ATOM 1848 C CA . ALA A 1 254 ? -0.876 3.403 11.692 1.00 87.31 254 ALA A CA 1
ATOM 1849 C C . ALA A 1 254 ? -0.928 2.941 13.161 1.00 87.31 254 ALA A C 1
ATOM 1851 O O . ALA A 1 254 ? -0.095 3.316 13.999 1.00 87.31 254 ALA A O 1
ATOM 1852 N N . ILE A 1 255 ? -1.944 2.156 13.482 1.00 85.06 255 ILE A N 1
ATOM 1853 C CA . ILE A 1 255 ? -2.043 1.369 14.697 1.00 85.06 255 ILE A CA 1
ATOM 1854 C C . ILE A 1 255 ? -1.323 0.058 14.396 1.00 85.06 255 ILE A C 1
ATOM 1856 O O . ILE A 1 255 ? -1.670 -0.646 13.467 1.00 85.06 255 ILE A O 1
ATOM 1860 N N . ASP A 1 256 ? -0.277 -0.244 15.163 1.00 81.62 256 ASP A N 1
ATOM 1861 C CA . ASP A 1 256 ? 0.348 -1.568 15.134 1.00 81.62 256 ASP A CA 1
ATOM 1862 C C . ASP A 1 256 ? -0.234 -2.390 16.285 1.00 81.62 256 ASP A C 1
ATOM 1864 O O . ASP A 1 256 ? 0.315 -2.453 17.390 1.00 81.62 256 ASP A O 1
ATOM 1868 N N . GLY A 1 257 ? -1.439 -2.912 16.077 1.00 76.38 257 GLY A N 1
ATOM 1869 C CA . GLY A 1 257 ? -2.180 -3.635 17.099 1.00 76.38 257 GLY A CA 1
ATOM 1870 C C . GLY A 1 257 ? -1.722 -5.079 17.282 1.00 76.38 257 GLY A C 1
ATOM 1871 O O . GLY A 1 257 ? -1.921 -5.633 18.362 1.00 76.38 257 GLY A O 1
ATOM 1872 N N . GLN A 1 258 ? -1.119 -5.697 16.259 1.00 81.12 258 GLN A N 1
ATOM 1873 C CA . GLN A 1 258 ? -0.631 -7.092 16.248 1.00 81.12 258 GLN A CA 1
ATOM 1874 C C . GLN A 1 258 ? -1.624 -8.123 16.822 1.00 81.12 258 GLN A C 1
ATOM 1876 O O . GLN A 1 258 ? -1.246 -9.113 17.457 1.00 81.12 258 GLN A O 1
ATOM 1881 N N . GLY A 1 259 ? -2.916 -7.886 16.635 1.00 82.69 259 GLY A N 1
ATOM 1882 C CA . GLY A 1 259 ? -4.000 -8.728 17.122 1.00 82.69 259 GLY A CA 1
ATOM 1883 C C . GLY A 1 259 ? -4.218 -8.616 18.628 1.00 82.69 259 GLY A C 1
ATOM 1884 O O . GLY A 1 259 ? -4.661 -9.579 19.255 1.00 82.69 259 GLY A O 1
ATOM 1885 N N . GLN A 1 260 ? -3.846 -7.489 19.232 1.00 87.88 260 GLN A N 1
ATOM 1886 C CA . GLN A 1 260 ? -3.912 -7.241 20.673 1.00 87.88 260 GLN A CA 1
ATOM 1887 C C . GLN A 1 260 ? -4.826 -6.071 21.045 1.00 87.88 260 GLN A C 1
ATOM 1889 O O . GLN A 1 260 ? -5.053 -5.838 22.235 1.00 87.88 260 GLN A O 1
ATOM 1894 N N . VAL A 1 261 ? -5.395 -5.352 20.073 1.00 88.19 261 VAL A N 1
ATOM 1895 C CA . VAL A 1 261 ? -6.361 -4.286 20.348 1.00 88.19 261 VAL A CA 1
ATOM 1896 C C . VAL A 1 261 ? -7.667 -4.912 20.848 1.00 88.19 261 VAL A C 1
ATOM 1898 O O . VAL A 1 261 ? -8.312 -5.666 20.112 1.00 88.19 261 VAL A O 1
ATOM 1901 N N . PRO A 1 262 ? -8.083 -4.628 22.097 1.00 92.12 262 PRO A N 1
ATOM 1902 C CA . PRO A 1 262 ? -9.275 -5.229 22.680 1.00 92.12 262 PRO A CA 1
ATOM 1903 C C . PRO A 1 262 ? -10.555 -4.714 22.010 1.00 92.12 262 PRO A C 1
ATOM 1905 O O . PRO A 1 262 ? -10.560 -3.683 21.337 1.00 92.12 262 PRO A O 1
ATOM 1908 N N . LEU A 1 263 ? -11.676 -5.395 22.261 1.00 92.38 263 LEU A N 1
ATOM 1909 C CA . LEU A 1 263 ? -13.003 -4.939 21.839 1.00 92.38 263 LEU A CA 1
ATOM 1910 C C . LEU A 1 263 ? -13.281 -3.488 22.269 1.00 92.38 263 LEU A C 1
ATOM 1912 O O . LEU A 1 263 ? -13.105 -3.125 23.433 1.00 92.38 263 LEU A O 1
ATOM 1916 N N . GLY A 1 264 ? -13.730 -2.668 21.318 1.00 88.50 264 GLY A N 1
ATOM 1917 C CA . GLY A 1 264 ? -13.968 -1.231 21.481 1.00 88.50 264 GLY A CA 1
ATOM 1918 C C . GLY A 1 264 ? -12.706 -0.364 21.402 1.00 88.50 264 GLY A C 1
ATOM 1919 O O . GLY A 1 264 ? -12.815 0.861 21.419 1.00 88.50 264 GLY A O 1
ATOM 1920 N N . GLY A 1 265 ? -11.517 -0.969 21.315 1.00 88.88 265 GLY A N 1
ATOM 1921 C CA . GLY A 1 265 ? -10.259 -0.270 21.068 1.00 88.88 265 GLY A CA 1
ATOM 1922 C C . GLY A 1 265 ? -10.157 0.223 19.626 1.00 88.88 265 GLY A C 1
ATOM 1923 O O . GLY A 1 265 ? -10.791 -0.339 18.735 1.00 88.88 265 GLY A O 1
ATOM 1924 N N . ARG A 1 266 ? -9.363 1.278 19.407 1.00 88.69 266 ARG A N 1
ATOM 1925 C CA . ARG A 1 266 ? -9.132 1.837 18.070 1.00 88.69 266 ARG A CA 1
ATOM 1926 C C . ARG A 1 266 ? -8.279 0.903 17.221 1.00 88.69 266 ARG A C 1
ATOM 1928 O O . ARG A 1 266 ? -7.284 0.397 17.722 1.00 88.69 266 ARG A O 1
ATOM 1935 N N . CYS A 1 267 ? -8.636 0.766 15.955 1.00 88.44 267 CYS A N 1
ATOM 1936 C CA . CYS A 1 267 ? -7.905 -0.014 14.960 1.00 88.44 267 CYS A CA 1
ATOM 1937 C C . CYS A 1 267 ? -7.888 0.737 13.629 1.00 88.44 267 CYS A C 1
ATOM 1939 O O . CYS A 1 267 ? -8.717 1.627 13.409 1.00 88.44 267 CYS A O 1
ATOM 1941 N N . ASP A 1 268 ? -6.958 0.393 12.755 1.00 83.75 268 ASP A N 1
ATOM 1942 C CA . ASP A 1 268 ? -7.001 0.770 11.348 1.00 83.75 268 ASP A CA 1
ATOM 1943 C C . ASP A 1 268 ? -7.158 -0.420 10.401 1.00 83.75 268 ASP A C 1
ATOM 1945 O O . ASP A 1 268 ? -7.570 -0.234 9.256 1.00 83.75 268 ASP A O 1
ATOM 1949 N N . SER A 1 269 ? -6.931 -1.637 10.895 1.00 82.88 269 SER A N 1
ATOM 1950 C CA . SER A 1 269 ? -7.073 -2.857 10.116 1.00 82.88 269 SER A CA 1
ATOM 1951 C C . SER A 1 269 ? -7.442 -4.063 10.986 1.00 82.88 269 SER A C 1
ATOM 1953 O O . SER A 1 269 ? -7.327 -4.058 12.211 1.00 82.88 269 SER A O 1
ATOM 1955 N N . ASP A 1 270 ? -7.961 -5.124 10.362 1.00 84.50 270 ASP A N 1
ATOM 1956 C CA . ASP A 1 270 ? -8.433 -6.321 11.078 1.00 84.50 270 ASP A CA 1
ATOM 1957 C C . ASP A 1 270 ? -7.322 -7.041 11.850 1.00 84.50 270 ASP A C 1
ATOM 1959 O O . ASP A 1 270 ? -7.597 -7.742 12.828 1.00 84.50 270 ASP A O 1
ATOM 1963 N N . ASN A 1 271 ? -6.071 -6.889 11.409 1.00 83.19 271 ASN A N 1
ATOM 1964 C CA . ASN A 1 271 ? -4.922 -7.502 12.061 1.00 83.19 271 ASN A CA 1
ATOM 1965 C C . ASN A 1 271 ? -4.606 -6.846 13.414 1.00 83.19 271 ASN A C 1
ATOM 1967 O O . ASN A 1 271 ? -3.890 -7.461 14.193 1.00 83.19 271 ASN A O 1
ATOM 1971 N N . ASP A 1 272 ? -5.155 -5.669 13.725 1.00 84.75 272 ASP A N 1
ATOM 1972 C CA . ASP A 1 272 ? -4.981 -5.007 15.015 1.00 84.75 272 ASP A CA 1
ATOM 1973 C C . ASP A 1 272 ? -5.743 -5.716 16.119 1.00 84.75 272 ASP A C 1
ATOM 1975 O O . ASP A 1 272 ? -5.328 -5.737 17.279 1.00 84.75 272 ASP A O 1
ATOM 1979 N N . CYS A 1 273 ? -6.894 -6.271 15.761 1.00 90.25 273 CYS A N 1
ATOM 1980 C CA . CYS A 1 273 ? -7.915 -6.644 16.708 1.00 90.25 273 CYS A CA 1
ATOM 1981 C C . CYS A 1 273 ? -7.676 -8.021 17.325 1.00 90.25 273 CYS A C 1
ATOM 1983 O O . CYS A 1 273 ? -7.267 -8.975 16.659 1.00 90.25 273 CYS A O 1
ATOM 1985 N N . VAL A 1 274 ? -7.999 -8.146 18.614 1.00 90.12 274 VAL A N 1
ATOM 1986 C CA . VAL A 1 274 ? -7.985 -9.443 19.302 1.00 90.12 274 VAL A CA 1
ATOM 1987 C C . VAL A 1 274 ? -8.889 -10.466 18.605 1.00 90.12 274 VAL A C 1
ATOM 1989 O O . VAL A 1 274 ? -9.885 -10.085 17.987 1.00 90.12 274 VAL A O 1
ATOM 1992 N N . PRO A 1 275 ? -8.616 -11.779 18.730 1.00 88.88 275 PRO A N 1
ATOM 1993 C CA . PRO A 1 275 ? -9.435 -12.819 18.108 1.00 88.88 275 PRO A CA 1
ATOM 1994 C C . PRO A 1 275 ? -10.914 -12.818 18.517 1.00 88.88 275 PRO A C 1
ATOM 1996 O O . PRO A 1 275 ? -11.721 -13.428 17.821 1.00 88.88 275 PRO A O 1
ATOM 1999 N N . GLU A 1 276 ? -11.288 -12.191 19.632 1.00 91.44 276 GLU A N 1
ATOM 2000 C CA . GLU A 1 276 ? -12.681 -11.999 20.045 1.00 91.44 276 GLU A CA 1
ATOM 2001 C C . GLU A 1 276 ? -13.401 -10.927 19.216 1.00 91.44 276 GLU A C 1
ATOM 2003 O O . GLU A 1 276 ? -14.626 -10.963 19.107 1.00 91.44 276 GLU A O 1
ATOM 2008 N N . ALA A 1 277 ? -12.665 -9.996 18.608 1.00 90.62 277 ALA A N 1
ATOM 2009 C CA . ALA A 1 277 ? -13.205 -9.087 17.614 1.00 90.62 277 ALA A CA 1
ATOM 2010 C C . ALA A 1 277 ? -13.421 -9.823 16.288 1.00 90.62 277 ALA A C 1
ATOM 2012 O O . ALA A 1 277 ? -12.672 -10.720 15.880 1.00 90.62 277 ALA A O 1
ATOM 2013 N N . ALA A 1 278 ? -14.495 -9.458 15.605 1.00 82.94 278 ALA A N 1
ATOM 2014 C CA . ALA A 1 278 ? -14.789 -9.997 14.293 1.00 82.94 278 ALA A CA 1
ATOM 2015 C C . ALA A 1 278 ? -14.081 -9.221 13.184 1.00 82.94 278 ALA A C 1
ATOM 2017 O O . ALA A 1 278 ? -13.674 -9.850 12.212 1.00 82.94 278 ALA A O 1
ATOM 2018 N N . VAL A 1 279 ? -13.978 -7.899 13.343 1.00 86.38 279 VAL A N 1
ATOM 2019 C CA . VAL A 1 279 ? -13.523 -6.952 12.319 1.00 86.38 279 VAL A CA 1
ATOM 2020 C C . VAL A 1 279 ? -13.082 -5.640 12.981 1.00 86.38 279 VAL A C 1
ATOM 2022 O O . VAL A 1 279 ? -13.612 -5.263 14.037 1.00 86.38 279 VAL A O 1
ATOM 2025 N N . CYS A 1 280 ? -12.151 -4.932 12.353 1.00 88.12 280 CYS A N 1
ATOM 2026 C CA . CYS A 1 280 ? -11.934 -3.512 12.553 1.00 88.12 280 CYS A CA 1
ATOM 2027 C C . CYS A 1 280 ? -12.980 -2.733 11.753 1.00 88.12 280 CYS A C 1
ATOM 2029 O O . CYS A 1 280 ? -12.947 -2.675 10.526 1.00 88.12 280 CYS A O 1
ATOM 2031 N N . TRP A 1 281 ? -13.951 -2.133 12.438 1.00 87.50 281 TRP A N 1
ATOM 2032 C CA . TRP A 1 281 ? -14.955 -1.334 11.751 1.00 87.50 281 TRP A CA 1
ATOM 2033 C C . TRP A 1 281 ? -14.396 0.039 11.394 1.00 87.50 281 TRP A C 1
ATOM 2035 O O . TRP A 1 281 ? -14.206 0.871 12.285 1.00 87.50 281 TRP A O 1
ATOM 2045 N N . VAL A 1 282 ? -14.194 0.286 10.099 1.00 76.19 282 VAL A N 1
ATOM 2046 C CA . VAL A 1 282 ? -13.767 1.583 9.571 1.00 76.19 282 VAL A CA 1
ATOM 2047 C C . VAL A 1 282 ? -14.990 2.442 9.231 1.00 76.19 282 VAL A C 1
ATOM 2049 O O . VAL A 1 282 ? -15.870 2.051 8.467 1.00 76.19 282 VAL A O 1
ATOM 2052 N N . PHE A 1 283 ? -15.084 3.630 9.825 1.00 71.25 283 PHE A N 1
ATOM 2053 C CA . PHE A 1 283 ? -16.122 4.606 9.520 1.00 71.25 283 PHE A CA 1
ATOM 2054 C C . PHE A 1 283 ? -15.803 5.318 8.202 1.00 71.25 283 PHE A C 1
ATOM 2056 O O . PHE A 1 283 ? -15.099 6.320 8.187 1.00 71.25 283 PHE A O 1
ATOM 2063 N N . GLU A 1 284 ? -16.415 4.873 7.105 1.00 59.38 284 GLU A N 1
ATOM 2064 C CA . GLU A 1 284 ? -16.294 5.516 5.779 1.00 59.38 284 GLU A CA 1
ATOM 2065 C C . GLU A 1 284 ? -17.005 6.886 5.665 1.00 59.38 284 GLU A C 1
ATOM 2067 O O . GLU A 1 284 ? -17.081 7.487 4.597 1.00 59.38 284 GLU A O 1
ATOM 2072 N N . GLY A 1 285 ? -17.555 7.421 6.756 1.00 49.69 285 GLY A N 1
ATOM 2073 C CA . GLY A 1 285 ? -18.260 8.701 6.759 1.00 49.69 285 GLY A CA 1
ATOM 2074 C C . GLY A 1 285 ? -17.673 9.627 7.808 1.00 49.69 285 GLY A C 1
ATOM 2075 O O . GLY A 1 285 ? -17.830 9.354 8.995 1.00 49.69 285 GLY A O 1
ATOM 2076 N N . GLY A 1 286 ? -17.064 10.737 7.375 1.00 46.25 286 GLY A N 1
ATOM 2077 C CA . GLY A 1 286 ? -16.380 11.764 8.183 1.00 46.25 286 GLY A CA 1
ATOM 2078 C C . GLY A 1 286 ? -17.203 12.490 9.265 1.00 46.25 286 GLY A C 1
ATOM 2079 O O . GLY A 1 286 ? -16.875 13.607 9.646 1.00 46.25 286 GLY A O 1
ATOM 2080 N N . ALA A 1 287 ? -18.262 11.877 9.792 1.00 50.09 287 ALA A N 1
ATOM 2081 C CA . ALA A 1 287 ? -19.103 12.363 10.880 1.00 50.09 287 ALA A CA 1
ATOM 2082 C C . ALA A 1 287 ? -18.553 12.020 12.286 1.00 50.09 287 ALA A C 1
ATOM 2084 O O . ALA A 1 287 ? -19.325 11.838 13.225 1.00 50.09 287 ALA A O 1
ATOM 2085 N N . GLY A 1 288 ? -17.228 11.927 12.448 1.00 58.56 288 GLY A N 1
ATOM 2086 C CA . GLY A 1 288 ? -16.585 11.807 13.766 1.00 58.56 288 GLY A CA 1
ATOM 2087 C C . GLY A 1 288 ? -16.681 10.432 14.443 1.00 58.56 288 GLY A C 1
ATOM 2088 O O . GLY A 1 288 ? -16.494 10.343 15.657 1.00 58.56 288 GLY A O 1
ATOM 2089 N N . GLY A 1 289 ? -16.961 9.364 13.690 1.00 65.31 289 GLY A N 1
ATOM 2090 C CA . GLY A 1 289 ? -16.827 7.993 14.191 1.00 65.31 289 GLY A CA 1
ATOM 2091 C C . GLY A 1 289 ? -15.354 7.608 14.370 1.00 65.31 289 GLY A C 1
ATOM 2092 O O . GLY A 1 289 ? -14.513 7.992 13.563 1.00 65.31 289 GLY A O 1
ATOM 2093 N N . GLN A 1 290 ? -15.036 6.875 15.439 1.00 76.88 290 GLN A N 1
ATOM 2094 C CA . GLN A 1 290 ? -13.711 6.277 15.633 1.00 76.88 290 GLN A CA 1
ATOM 2095 C C . GLN A 1 290 ? -13.760 4.830 15.180 1.00 76.88 290 GLN A C 1
ATOM 2097 O O . GLN A 1 290 ? -14.668 4.107 15.580 1.00 76.88 290 GLN A O 1
ATOM 2102 N N . ASN A 1 291 ? -12.780 4.406 14.395 1.00 85.06 291 ASN A N 1
ATOM 2103 C CA . ASN A 1 291 ? -12.665 3.014 13.980 1.00 85.06 291 ASN A CA 1
ATOM 2104 C C . ASN A 1 291 ? -12.416 2.148 15.209 1.00 85.06 291 ASN A C 1
ATOM 2106 O O . ASN A 1 291 ? -11.610 2.537 16.055 1.00 85.06 291 ASN A O 1
ATOM 2110 N N . ILE A 1 292 ? -13.136 1.034 15.342 1.00 90.56 292 ILE A N 1
ATOM 2111 C CA . ILE A 1 292 ? -13.032 0.176 16.525 1.00 90.56 292 ILE A CA 1
ATOM 2112 C C . ILE A 1 292 ? -13.045 -1.311 16.186 1.00 90.56 292 ILE A C 1
ATOM 2114 O O . ILE A 1 292 ? -13.774 -1.758 15.299 1.00 90.56 292 ILE A O 1
ATOM 2118 N N . CYS A 1 293 ? -12.309 -2.090 16.973 1.00 93.38 293 CYS A N 1
ATOM 2119 C CA . CYS A 1 293 ? -12.425 -3.542 16.991 1.00 93.38 293 CYS A CA 1
ATOM 2120 C C . CYS A 1 293 ? -13.796 -3.933 17.545 1.00 93.38 293 CYS A C 1
ATOM 2122 O O . CYS A 1 293 ? -14.093 -3.682 18.716 1.00 93.38 293 CYS A O 1
ATOM 2124 N N . THR A 1 294 ? -14.646 -4.535 16.717 1.00 94.69 294 THR A N 1
ATOM 2125 C CA . THR A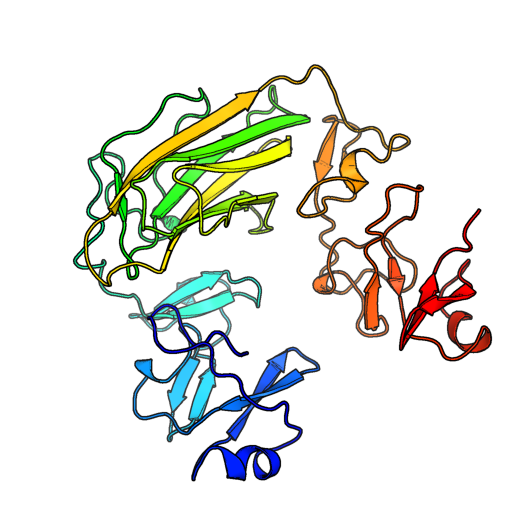 1 294 ? -16.045 -4.809 17.071 1.00 94.69 294 THR A CA 1
ATOM 2126 C C . THR A 1 294 ? -16.493 -6.220 16.687 1.00 94.69 294 THR A C 1
ATOM 2128 O O . THR A 1 294 ? -15.750 -6.993 16.081 1.00 94.69 294 THR A O 1
ATOM 2131 N N . VAL A 1 295 ? -17.717 -6.576 17.076 1.00 94.94 295 VAL A N 1
ATOM 2132 C CA . VAL A 1 295 ? -18.382 -7.847 16.782 1.00 94.94 295 VAL A CA 1
ATOM 2133 C C . VAL A 1 295 ? -19.712 -7.613 16.061 1.00 94.94 295 VAL A C 1
ATOM 2135 O O . VAL A 1 295 ? -20.365 -6.585 16.286 1.00 94.94 295 VAL A O 1
ATOM 2138 N N . PRO A 1 296 ? -20.148 -8.558 15.208 1.00 94.44 296 PRO A N 1
ATOM 2139 C CA . PRO A 1 296 ? -21.503 -8.561 14.692 1.00 94.44 296 PRO A CA 1
ATOM 2140 C C . PRO A 1 296 ? -22.501 -8.761 15.834 1.00 94.44 296 PRO A C 1
ATOM 2142 O O . PRO A 1 296 ? -22.216 -9.452 16.812 1.00 94.44 296 PRO A O 1
ATOM 2145 N N . CYS A 1 297 ? -23.690 -8.189 15.687 1.00 95.81 297 CYS A N 1
ATOM 2146 C CA . CYS A 1 297 ? -24.764 -8.295 16.668 1.00 95.81 297 CYS A CA 1
ATOM 2147 C C . CYS A 1 297 ? -26.095 -8.662 16.002 1.00 95.81 297 CYS A C 1
ATOM 2149 O O . CYS A 1 297 ? -26.309 -8.431 14.813 1.00 95.81 297 CYS A O 1
ATOM 2151 N N . GLN A 1 298 ? -27.000 -9.249 16.775 1.00 95.75 298 GLN A N 1
ATOM 2152 C CA . GLN A 1 298 ? -28.410 -9.462 16.438 1.00 95.75 298 GLN A CA 1
ATOM 2153 C C . GLN A 1 298 ? -29.340 -8.646 17.345 1.00 95.75 298 GLN A C 1
ATOM 2155 O O . GLN A 1 298 ? -30.510 -8.445 17.013 1.00 95.75 298 GLN A O 1
ATOM 2160 N N . GLY A 1 299 ? -28.829 -8.141 18.467 1.00 95.12 299 GLY A N 1
ATOM 2161 C CA . GLY A 1 299 ? -29.501 -7.158 19.307 1.00 95.12 299 GLY A CA 1
ATOM 2162 C C . GLY A 1 299 ? -28.563 -6.525 20.332 1.00 95.12 299 GLY A C 1
ATOM 2163 O O . GLY A 1 299 ? -27.392 -6.880 20.435 1.00 95.12 299 GLY A O 1
ATOM 2164 N N . GLU A 1 300 ? -29.096 -5.597 21.131 1.00 94.19 300 GLU A N 1
ATOM 2165 C CA . GLU A 1 300 ? -28.316 -4.824 22.117 1.00 94.19 300 GLU A CA 1
ATOM 2166 C C . GLU A 1 300 ? -27.562 -5.689 23.138 1.00 94.19 300 GLU A C 1
ATOM 2168 O O . GLU A 1 300 ? -26.517 -5.290 23.645 1.00 94.19 300 GLU A O 1
ATOM 2173 N N . GLY A 1 301 ? -28.071 -6.890 23.434 1.00 95.19 301 GLY A N 1
ATOM 2174 C CA . GLY A 1 301 ? -27.421 -7.814 24.364 1.00 95.19 301 GLY A CA 1
ATOM 2175 C C . GLY A 1 301 ? -26.033 -8.264 23.903 1.00 95.19 301 GLY A C 1
ATOM 2176 O O . GLY A 1 301 ? -25.156 -8.463 24.742 1.00 95.19 301 GLY A O 1
ATOM 2177 N N . ASP A 1 302 ? -25.811 -8.359 22.592 1.00 95.25 302 ASP A N 1
ATOM 2178 C CA . ASP A 1 302 ? -24.534 -8.810 22.027 1.00 95.25 302 ASP A CA 1
ATOM 2179 C C . ASP A 1 302 ? -23.436 -7.746 22.195 1.00 95.25 302 ASP A C 1
ATOM 2181 O O . ASP A 1 302 ? -22.252 -8.068 22.269 1.00 95.25 302 ASP A O 1
ATOM 2185 N N . CYS A 1 303 ? -23.830 -6.477 22.349 1.00 96.12 303 CYS A N 1
ATOM 2186 C CA . CYS A 1 303 ? -22.917 -5.347 22.516 1.00 96.12 303 CYS A CA 1
ATOM 2187 C C . CYS A 1 303 ? -22.504 -5.092 23.966 1.00 96.12 303 CYS A C 1
ATOM 2189 O O . CYS A 1 303 ? -21.698 -4.204 24.234 1.00 96.12 303 CYS A O 1
ATOM 2191 N N . ALA A 1 304 ? -22.970 -5.912 24.913 1.00 95.19 304 ALA A N 1
ATOM 2192 C CA . ALA A 1 304 ? -22.568 -5.807 26.314 1.00 95.19 304 ALA A CA 1
ATOM 2193 C C . ALA A 1 304 ? -21.049 -5.977 26.522 1.00 95.19 304 ALA A C 1
ATOM 2195 O O . ALA A 1 304 ? -20.500 -5.444 27.486 1.00 95.19 304 ALA A O 1
ATOM 2196 N N . ALA A 1 305 ? -20.371 -6.701 25.622 1.00 91.44 305 ALA A N 1
ATOM 2197 C CA . ALA A 1 305 ? -18.924 -6.916 25.659 1.00 91.44 305 ALA A CA 1
ATOM 2198 C C . ALA A 1 305 ? -18.103 -5.764 25.049 1.00 91.44 305 ALA A C 1
ATOM 2200 O O . ALA A 1 305 ? -16.882 -5.760 25.187 1.00 91.44 305 ALA A O 1
ATOM 2201 N N . VAL A 1 306 ? -18.751 -4.793 24.393 1.00 92.69 306 VAL A N 1
ATOM 2202 C CA . VAL A 1 306 ? -18.100 -3.660 23.723 1.00 92.69 306 VAL A CA 1
ATOM 2203 C C . VAL A 1 306 ? -18.598 -2.358 24.374 1.00 92.69 306 VAL A C 1
ATOM 2205 O O . VAL A 1 306 ? -19.634 -1.816 23.978 1.00 92.69 306 VAL A O 1
ATOM 2208 N N . PRO A 1 307 ? -17.921 -1.854 25.423 1.00 90.69 307 PRO A N 1
ATOM 2209 C CA . PRO A 1 307 ? -18.422 -0.737 26.221 1.00 90.69 307 PRO A CA 1
ATOM 2210 C C . PRO A 1 307 ? -18.739 0.512 25.390 1.00 90.69 307 PRO A C 1
ATOM 2212 O O . PRO A 1 307 ? -17.952 0.926 24.546 1.00 90.69 307 PRO A O 1
ATOM 2215 N N . GLY A 1 308 ? -19.881 1.146 25.672 1.00 89.94 308 GLY A N 1
ATOM 2216 C CA . GLY A 1 308 ? -20.280 2.394 25.011 1.00 89.94 308 GLY A CA 1
ATOM 2217 C C . GLY A 1 308 ? -20.808 2.225 23.585 1.00 89.94 308 GLY A C 1
ATOM 2218 O O . GLY A 1 308 ? -20.926 3.220 22.874 1.00 89.94 308 GLY A O 1
ATOM 2219 N N . THR A 1 309 ? -21.141 1.001 23.173 1.00 93.88 309 THR A N 1
ATOM 2220 C CA . THR A 1 309 ? -21.708 0.715 21.851 1.00 93.88 309 THR A CA 1
ATOM 2221 C C . THR A 1 309 ? -23.159 0.243 21.923 1.00 93.88 309 THR A C 1
ATOM 2223 O O . THR A 1 309 ? -23.642 -0.172 22.977 1.00 93.88 309 THR A O 1
ATOM 2226 N N . VAL A 1 310 ? -23.852 0.337 20.790 1.00 95.31 310 VAL A N 1
ATOM 2227 C CA . VAL A 1 310 ? -25.210 -0.162 20.554 1.00 95.31 310 VAL A CA 1
ATOM 2228 C C . VAL A 1 310 ? -25.232 -1.006 19.286 1.00 95.31 310 VAL A C 1
ATOM 2230 O O . VAL A 1 310 ? -24.405 -0.814 18.383 1.00 95.31 310 VAL A O 1
ATOM 2233 N N . CYS A 1 311 ? -26.183 -1.933 19.193 1.00 96.19 311 CYS A N 1
ATOM 2234 C CA . CYS A 1 311 ? -26.302 -2.774 18.009 1.00 96.19 311 CYS A CA 1
ATOM 2235 C C . CYS A 1 311 ? -26.845 -1.957 16.832 1.00 96.19 311 CYS A C 1
ATOM 2237 O O . CYS A 1 311 ? -28.035 -1.655 16.749 1.00 96.19 311 CYS A O 1
ATOM 2239 N N . THR A 1 312 ? -25.961 -1.586 15.906 1.00 94.00 312 THR A N 1
ATOM 2240 C CA . THR A 1 312 ? -26.301 -0.724 14.771 1.00 94.00 312 THR A CA 1
ATOM 2241 C C . THR A 1 312 ? -26.541 -1.572 13.523 1.00 94.00 312 THR A C 1
ATOM 2243 O O . THR A 1 312 ? -25.595 -2.185 13.021 1.00 94.00 312 THR A O 1
ATOM 2246 N N . PRO A 1 313 ? -27.782 -1.629 13.002 1.00 93.00 313 PRO A N 1
ATOM 2247 C CA . PRO A 1 313 ? -28.088 -2.388 11.799 1.00 93.00 313 PRO A CA 1
ATOM 2248 C C . PRO A 1 313 ? -27.685 -1.647 10.520 1.00 93.00 313 PRO A C 1
ATOM 2250 O O . PRO A 1 313 ? -27.871 -0.438 10.380 1.00 93.00 313 PRO A O 1
ATOM 2253 N N . PHE A 1 314 ? -27.215 -2.424 9.553 1.00 87.00 314 PHE A N 1
ATOM 2254 C CA . PHE A 1 314 ? -26.918 -2.058 8.173 1.00 87.00 314 PHE A CA 1
ATOM 2255 C C . PHE A 1 314 ? -27.715 -2.961 7.221 1.00 87.00 314 PHE A C 1
ATOM 2257 O O . PHE A 1 314 ? -28.438 -3.868 7.643 1.00 87.00 314 PHE A O 1
ATOM 2264 N N . GLN A 1 315 ? -27.618 -2.721 5.913 1.00 88.12 315 GLN A N 1
ATOM 2265 C CA . GLN A 1 315 ? -28.262 -3.593 4.931 1.00 88.12 315 GLN A CA 1
ATOM 2266 C C . GLN A 1 315 ? -27.587 -4.975 4.925 1.00 88.12 315 GLN A C 1
ATOM 2268 O O . GLN A 1 315 ? -26.566 -5.175 4.281 1.00 88.12 315 GLN A O 1
ATOM 2273 N N . GLY A 1 316 ? -28.177 -5.928 5.653 1.00 86.88 316 GLY A N 1
ATOM 2274 C CA . GLY A 1 316 ? -27.776 -7.340 5.653 1.00 86.88 316 GLY A CA 1
ATOM 2275 C C . GLY A 1 316 ? -26.907 -7.791 6.831 1.00 86.88 316 GLY A C 1
ATOM 2276 O O . GLY A 1 316 ? -26.701 -8.990 6.983 1.00 86.88 316 GLY A O 1
ATOM 2277 N N . PHE A 1 317 ? -26.450 -6.880 7.691 1.00 91.50 317 PHE A N 1
ATOM 2278 C CA . PHE A 1 317 ? -25.694 -7.209 8.905 1.00 91.50 317 PHE A CA 1
ATOM 2279 C C . PHE A 1 317 ? -25.883 -6.126 9.974 1.00 91.50 317 PHE A C 1
ATOM 2281 O O . PHE A 1 317 ? -26.431 -5.065 9.690 1.00 91.50 317 PHE A O 1
ATOM 2288 N N . ALA A 1 318 ? -25.441 -6.373 11.203 1.00 92.88 318 ALA A N 1
ATOM 2289 C CA . ALA A 1 318 ? -25.379 -5.363 12.255 1.00 92.88 318 ALA A CA 1
ATOM 2290 C C . ALA A 1 318 ? -24.091 -5.542 13.063 1.00 92.88 318 ALA A C 1
ATOM 2292 O O . ALA A 1 318 ? -23.581 -6.660 13.154 1.00 92.88 318 ALA A O 1
ATOM 2293 N N . ALA A 1 319 ? -23.568 -4.456 13.629 1.00 94.75 319 ALA A N 1
ATOM 2294 C CA . ALA A 1 319 ? -22.342 -4.457 14.427 1.00 94.75 319 ALA A CA 1
ATOM 2295 C C . ALA A 1 319 ? -22.474 -3.557 15.663 1.00 94.75 319 ALA A C 1
ATOM 2297 O O . ALA A 1 319 ? -23.275 -2.617 15.681 1.00 94.75 319 ALA A O 1
ATOM 2298 N N . CYS A 1 320 ? -21.678 -3.840 16.692 1.00 95.31 320 CYS A N 1
ATOM 2299 C CA . CYS A 1 320 ? -21.648 -3.054 17.923 1.00 95.31 320 CYS A CA 1
ATOM 2300 C C . CYS A 1 320 ? -20.839 -1.770 17.733 1.00 95.31 320 CYS A C 1
ATOM 2302 O O . CYS A 1 320 ? -19.611 -1.788 17.751 1.00 95.31 320 CYS A O 1
ATOM 2304 N N . LEU A 1 321 ? -21.514 -0.639 17.542 1.00 92.25 321 LEU A N 1
ATOM 2305 C CA . LEU A 1 321 ? -20.866 0.638 17.226 1.00 92.25 321 LEU A CA 1
ATOM 2306 C C . LEU A 1 321 ? -21.223 1.722 18.241 1.00 92.25 321 LEU A C 1
ATOM 2308 O O . LEU A 1 321 ? -22.296 1.653 18.845 1.00 92.25 321 LEU A O 1
ATOM 2312 N N . PRO A 1 322 ? -20.367 2.742 18.434 1.00 89.56 322 PRO A N 1
ATOM 2313 C CA . PRO A 1 322 ? -20.732 3.906 19.225 1.00 89.56 322 PRO A CA 1
ATOM 2314 C C . PRO A 1 322 ? -22.056 4.503 18.720 1.00 89.56 322 PRO A C 1
ATOM 2316 O O . PRO A 1 322 ? -22.269 4.572 17.503 1.00 89.56 322 PRO A O 1
ATOM 2319 N N . PRO A 1 323 ? -22.959 4.926 19.619 1.00 87.50 323 PRO A N 1
ATOM 2320 C CA . PRO A 1 323 ? -24.217 5.535 19.215 1.00 87.50 323 PRO A CA 1
ATOM 2321 C C . PRO A 1 323 ? -23.946 6.779 18.362 1.00 87.50 323 PRO A C 1
ATOM 2323 O O . PRO A 1 323 ? -23.076 7.589 18.681 1.00 87.50 323 PRO A O 1
ATOM 2326 N N . ARG A 1 324 ? -24.696 6.929 17.265 1.00 81.19 324 ARG A N 1
ATOM 2327 C CA . ARG A 1 324 ? -24.634 8.137 16.434 1.00 81.19 324 ARG A CA 1
ATOM 2328 C C . ARG A 1 324 ? -25.206 9.307 17.237 1.00 81.19 324 ARG A C 1
ATOM 2330 O O . ARG A 1 324 ? -26.343 9.210 17.701 1.00 81.19 324 ARG A O 1
ATOM 2337 N N . ASN A 1 325 ? -24.415 10.366 17.405 1.00 65.38 325 ASN A N 1
ATOM 2338 C CA . ASN A 1 325 ? -24.883 11.639 17.960 1.00 65.38 325 ASN A CA 1
ATOM 2339 C C . ASN A 1 325 ? -25.754 12.399 16.956 1.00 65.38 325 ASN A C 1
ATOM 2341 O O . ASN A 1 325 ? -25.501 12.265 15.736 1.00 65.38 325 ASN A O 1
#